Protein AF-A0A2H9PCC1-F1 (afdb_monomer_lite)

Organism: NCBI:txid1974542

Sequence (277 aa):
MKPTEITFQKLNHFWLDSGLLGLAVMLKEVDSSIKKNLNDKGLTLIGIESEIQKAIEKAYDLLIGRYYNTSKKKQIDDTSSYNFYYDSKEDKFVAFPKKKSVGIAELIYNKAPRPIGSSVKWQRGEKREIQINGKFIKRNRGILPPSHAHLQKMMDEFLDRNGLDVTTSGLLVDGANEIRPNVNIVAKVSDNVKGNCYLCGENSSHFEEISQTTFPFITGSSGLLNFNTMCGKPERVCWKCAFIGKFVPVNGFYIMQGDNIFAFFPYSVSFEKMLDV

pLDDT: mean 89.07, std 9.15, range [55.94, 97.81]

Foldseek 3Di:
DDKDKDWDFDQLDQLLLLLLLLLVVLLVVQDFPWDWDQWLGGIMTIGDLVRVLVSSVSSQVVLQDQFWFDAPPCQVVPLQAWDWAAEPVVRAIDTDGQGGGDFCCCLLQVDHFAAPADWFAFPDKDWDFAQDPNDTDTAIDGQGDPVCNVCRVRVVVVCNVSNYHPPDRGHRYNGDTGGHDDADDDSDDDPDFPAAAPRRRDTAPDKDFDASLLDVPSDGLVVQCVVPPVSDHGGIGHRSSSSSSSSSRSAKGWDDDPPDIDIDGDDDSISVVSNVD

Radius of gyration: 22.51 Å; chains: 1; bounding box: 56×41×66 Å

Structure (mmCIF, N/CA/C/O backbone):
data_AF-A0A2H9PCC1-F1
#
_entry.id   AF-A0A2H9PCC1-F1
#
loop_
_atom_site.group_PDB
_atom_site.id
_atom_site.type_symbol
_atom_site.label_atom_id
_atom_site.label_alt_id
_atom_site.label_comp_id
_atom_site.label_asym_id
_atom_site.label_entity_id
_atom_site.label_seq_id
_atom_site.pdbx_PDB_ins_code
_atom_site.Cartn_x
_atom_site.Cartn_y
_atom_site.Cartn_z
_atom_site.occupancy
_atom_site.B_iso_or_equiv
_atom_site.auth_seq_id
_atom_site.auth_comp_id
_atom_site.auth_asym_id
_atom_site.auth_atom_id
_atom_site.pdbx_PDB_model_num
ATOM 1 N N . MET A 1 1 ? 7.967 -0.610 30.945 1.00 62.91 1 MET A N 1
ATOM 2 C CA . MET A 1 1 ? 7.188 0.441 30.246 1.00 62.91 1 MET A CA 1
ATOM 3 C C . MET A 1 1 ? 5.723 0.266 30.606 1.00 62.91 1 MET A C 1
ATOM 5 O O . MET A 1 1 ? 5.311 -0.875 30.782 1.00 62.91 1 MET A O 1
ATOM 9 N N . LYS A 1 2 ? 4.963 1.356 30.780 1.00 75.00 2 LYS A N 1
ATOM 10 C CA . LYS A 1 2 ? 3.521 1.253 31.056 1.00 75.00 2 LYS A CA 1
ATOM 11 C C . LYS A 1 2 ? 2.797 0.732 29.805 1.00 75.00 2 LYS A C 1
ATOM 13 O O . LYS A 1 2 ? 3.195 1.118 28.706 1.00 75.00 2 LYS A O 1
ATOM 18 N N . PRO A 1 3 ? 1.795 -0.147 29.956 1.00 84.44 3 PRO A N 1
ATOM 19 C CA . PRO A 1 3 ? 0.964 -0.559 28.838 1.00 84.44 3 PRO A CA 1
ATOM 20 C C . PRO A 1 3 ? 0.163 0.640 28.322 1.00 84.44 3 PRO A C 1
ATOM 22 O O . PRO A 1 3 ? -0.390 1.412 29.105 1.00 84.44 3 PRO A O 1
ATOM 25 N N . THR A 1 4 ? 0.128 0.777 27.004 1.00 90.94 4 THR A N 1
ATOM 26 C CA . THR A 1 4 ? -0.653 1.761 26.257 1.00 90.94 4 THR A CA 1
ATOM 27 C C . THR A 1 4 ? -1.863 1.061 25.651 1.00 90.94 4 THR A C 1
ATOM 29 O O . THR A 1 4 ? -1.801 -0.123 25.309 1.00 90.94 4 THR A O 1
ATOM 32 N N . GLU A 1 5 ? -2.956 1.804 25.510 1.00 93.00 5 GLU A N 1
ATOM 33 C CA . GLU A 1 5 ? -4.175 1.359 24.848 1.00 93.00 5 GLU A CA 1
ATOM 34 C C . GLU A 1 5 ? -4.447 2.224 23.612 1.00 93.00 5 GLU A C 1
ATOM 36 O O . GLU A 1 5 ? -4.414 3.453 23.687 1.00 93.00 5 GLU A O 1
ATOM 41 N N . ILE A 1 6 ? -4.724 1.583 22.475 1.00 93.25 6 ILE A N 1
ATOM 42 C CA . ILE A 1 6 ? -5.177 2.250 21.250 1.00 93.25 6 ILE A CA 1
ATOM 43 C C . ILE A 1 6 ? -6.483 1.619 20.800 1.00 93.25 6 ILE A C 1
ATOM 45 O O . ILE A 1 6 ? -6.525 0.433 20.481 1.00 93.25 6 ILE A O 1
ATOM 49 N N . THR A 1 7 ? -7.528 2.438 20.706 1.00 94.56 7 THR A N 1
ATOM 50 C CA . THR A 1 7 ? -8.856 1.996 20.276 1.00 94.56 7 THR A CA 1
ATOM 51 C C . THR A 1 7 ? -9.213 2.572 18.910 1.00 94.56 7 THR A C 1
ATOM 53 O O . THR A 1 7 ? -9.147 3.785 18.688 1.00 94.56 7 THR A O 1
ATOM 56 N N . PHE A 1 8 ? -9.609 1.691 17.998 1.00 95.62 8 PHE A N 1
ATOM 57 C CA . PHE A 1 8 ? -10.248 1.999 16.727 1.00 95.62 8 PHE A CA 1
ATOM 58 C C . PHE A 1 8 ? -11.748 1.747 16.882 1.00 95.62 8 PHE A C 1
ATOM 60 O O . PHE A 1 8 ? -12.180 0.600 17.003 1.00 95.62 8 PHE A O 1
ATOM 67 N N . GLN A 1 9 ? -12.529 2.824 16.924 1.00 94.69 9 GLN A N 1
ATOM 68 C CA . GLN A 1 9 ? -13.968 2.741 17.153 1.00 94.69 9 GLN A CA 1
ATOM 69 C C . GLN A 1 9 ? -14.715 2.303 15.891 1.00 94.69 9 GLN A C 1
ATOM 71 O O . GLN A 1 9 ? -14.364 2.717 14.784 1.00 94.69 9 GLN A O 1
ATOM 76 N N . LYS A 1 10 ? -15.779 1.520 16.077 1.00 94.56 10 LYS A N 1
ATOM 77 C CA . LYS A 1 10 ? -16.810 1.300 15.063 1.00 94.56 10 LYS A CA 1
ATOM 78 C C . LYS A 1 10 ? -17.625 2.581 14.901 1.00 94.56 10 LYS A C 1
ATOM 80 O O . LYS A 1 10 ? -18.128 3.123 15.883 1.00 94.56 10 LYS A O 1
ATOM 85 N N . LEU A 1 11 ? -17.758 3.058 13.668 1.00 92.50 11 LEU A N 1
ATOM 86 C CA . LEU A 1 11 ? -18.383 4.347 13.361 1.00 92.50 11 LEU A CA 1
ATOM 87 C C . LEU A 1 11 ? -19.804 4.204 12.810 1.00 92.50 11 LEU A C 1
ATOM 89 O O . LEU A 1 11 ? -20.455 5.213 12.558 1.00 92.50 11 LEU A O 1
ATOM 93 N N . ASN A 1 12 ? -20.293 2.971 12.630 1.00 90.88 12 ASN A N 1
ATOM 94 C CA . ASN A 1 12 ? -21.561 2.682 11.947 1.00 90.88 12 ASN A CA 1
ATOM 95 C C . ASN A 1 12 ? -21.581 3.262 10.526 1.00 90.88 12 ASN A C 1
ATOM 97 O O . ASN A 1 12 ? -22.607 3.719 10.023 1.00 90.88 12 ASN A O 1
ATOM 101 N N . HIS A 1 13 ? -20.414 3.248 9.885 1.00 89.69 13 HIS A N 1
ATOM 102 C CA . HIS A 1 13 ? -20.214 3.721 8.529 1.00 89.69 13 HIS A CA 1
ATOM 103 C C . HIS A 1 13 ? -19.620 2.579 7.718 1.00 89.69 13 HIS A C 1
ATOM 105 O O . HIS A 1 13 ? -18.460 2.219 7.923 1.00 89.69 13 HIS A O 1
ATOM 111 N N . PHE A 1 14 ? -20.389 2.053 6.760 1.00 90.69 14 PHE A N 1
ATOM 112 C CA . PHE A 1 14 ? -20.058 0.828 6.022 1.00 90.69 14 PHE A CA 1
ATOM 113 C C . PHE A 1 14 ? -18.602 0.781 5.531 1.00 90.69 14 PHE A C 1
ATOM 115 O O . PHE A 1 14 ? -17.933 -0.224 5.719 1.00 90.69 14 PHE A O 1
ATOM 122 N N . TRP A 1 15 ? -18.070 1.883 4.988 1.00 91.56 15 TRP A N 1
ATOM 123 C CA . TRP A 1 15 ? -16.682 1.946 4.515 1.00 91.56 15 TRP A CA 1
ATOM 124 C C . TRP A 1 15 ? -15.639 1.805 5.629 1.00 91.56 15 TRP A C 1
ATOM 126 O O . TRP A 1 15 ? -14.715 1.004 5.530 1.00 91.56 15 TRP A O 1
ATOM 136 N N . LEU A 1 16 ? -15.767 2.602 6.691 1.00 92.88 16 LEU A N 1
ATOM 137 C CA . LEU A 1 16 ? -14.773 2.663 7.761 1.00 92.88 16 LEU A CA 1
ATOM 138 C C . LEU A 1 16 ? -14.848 1.408 8.624 1.00 92.88 16 LEU A C 1
ATOM 140 O O . LEU A 1 16 ? -13.810 0.894 9.025 1.00 92.88 16 LEU A O 1
ATOM 144 N N . ASP A 1 17 ? -16.050 0.872 8.823 1.00 94.56 17 ASP A N 1
ATOM 145 C CA . ASP A 1 17 ? -16.267 -0.377 9.546 1.00 94.56 17 ASP A CA 1
ATOM 146 C C . ASP A 1 17 ? -15.763 -1.586 8.738 1.00 94.56 17 ASP A C 1
ATOM 148 O O . ASP A 1 17 ? -15.150 -2.488 9.307 1.00 94.56 17 ASP A O 1
ATOM 152 N N . SER A 1 18 ? -15.922 -1.579 7.407 1.00 94.44 18 SER A N 1
ATOM 153 C CA . SER A 1 18 ? -15.297 -2.569 6.512 1.00 94.44 18 SER A CA 1
ATOM 154 C C . SER A 1 18 ? -13.771 -2.496 6.601 1.00 94.44 18 SER A C 1
ATOM 156 O O . SER A 1 18 ? -13.107 -3.525 6.713 1.00 94.44 18 SER A O 1
ATOM 158 N N . GLY A 1 19 ? -13.206 -1.286 6.624 1.00 95.62 19 GLY A N 1
ATOM 159 C CA . GLY A 1 19 ? -11.778 -1.066 6.841 1.00 95.62 19 GLY A CA 1
ATOM 160 C C . GLY A 1 19 ? -11.295 -1.542 8.215 1.00 95.62 19 GLY A C 1
ATOM 161 O O . GLY A 1 19 ? -10.279 -2.225 8.320 1.00 95.62 19 GLY A O 1
ATOM 162 N N . LEU A 1 20 ? -12.050 -1.257 9.276 1.00 96.81 20 LEU A N 1
ATOM 163 C CA . LEU A 1 20 ? -11.761 -1.724 10.631 1.00 96.81 20 LEU A CA 1
ATOM 164 C C . LEU A 1 20 ? -11.770 -3.255 10.718 1.00 96.81 20 LEU A C 1
ATOM 166 O O . LEU A 1 20 ? -10.868 -3.844 11.315 1.00 96.81 20 LEU A O 1
ATOM 170 N N . LEU A 1 21 ? -12.750 -3.900 10.078 1.00 96.44 21 LEU A N 1
ATOM 171 C CA . LEU A 1 21 ? -12.799 -5.352 9.938 1.00 96.44 21 LEU A CA 1
ATOM 172 C C . LEU A 1 21 ? -11.556 -5.872 9.200 1.00 96.44 21 LEU A C 1
ATOM 174 O O . LEU A 1 21 ? -10.908 -6.804 9.673 1.00 96.44 21 LEU A O 1
ATOM 178 N N . GLY A 1 22 ? -11.171 -5.237 8.090 1.00 96.75 22 GLY A N 1
ATOM 179 C CA . GLY A 1 22 ? -9.968 -5.604 7.343 1.00 96.75 22 GLY A CA 1
ATOM 180 C C . GLY A 1 22 ? -8.684 -5.495 8.173 1.00 96.75 22 GLY A C 1
ATOM 181 O O . GLY A 1 22 ? -7.831 -6.383 8.112 1.00 96.75 22 GLY A O 1
ATOM 182 N N . LEU A 1 23 ? -8.561 -4.455 9.004 1.00 97.44 23 LEU A N 1
ATOM 183 C CA . LEU A 1 23 ? -7.454 -4.306 9.952 1.00 97.44 23 LEU A CA 1
ATOM 184 C C . LEU A 1 23 ? -7.453 -5.431 10.994 1.00 97.44 23 LEU A C 1
ATOM 186 O O . LEU A 1 23 ? -6.404 -6.020 11.253 1.00 97.44 23 LEU A O 1
ATOM 190 N N . ALA A 1 24 ? -8.615 -5.752 11.570 1.00 96.50 24 ALA A N 1
ATOM 191 C CA . ALA A 1 24 ? -8.742 -6.833 12.542 1.00 96.50 24 ALA A CA 1
ATOM 192 C C . ALA A 1 24 ? -8.326 -8.188 11.943 1.00 96.50 24 ALA A C 1
ATOM 194 O O . ALA A 1 24 ? -7.588 -8.933 12.587 1.00 96.50 24 ALA A O 1
ATOM 195 N N . VAL A 1 25 ? -8.734 -8.479 10.702 1.00 95.62 25 VAL A N 1
ATOM 196 C CA . VAL A 1 25 ? -8.333 -9.691 9.966 1.00 95.62 25 VAL A CA 1
ATOM 197 C C . VAL A 1 25 ? -6.819 -9.734 9.761 1.00 95.62 25 VAL A C 1
ATOM 199 O O . VAL A 1 25 ? -6.192 -10.716 10.146 1.00 95.62 25 VAL A O 1
ATOM 202 N N . MET A 1 26 ? -6.205 -8.661 9.251 1.00 97.00 26 MET A N 1
ATOM 203 C CA . MET A 1 26 ? -4.748 -8.629 9.045 1.00 97.00 26 MET A CA 1
ATOM 204 C C . MET A 1 26 ? -3.974 -8.781 10.354 1.00 97.00 26 MET A C 1
ATOM 206 O O . MET A 1 26 ? -2.980 -9.499 10.413 1.00 97.00 26 MET A O 1
ATOM 210 N N . LEU A 1 27 ? -4.445 -8.150 11.431 1.00 96.69 27 LEU A N 1
ATOM 211 C CA . LEU A 1 27 ? -3.815 -8.268 12.742 1.00 96.69 27 LEU A CA 1
ATOM 212 C C . LEU A 1 27 ? -3.908 -9.680 13.322 1.00 96.69 27 LEU A C 1
ATOM 214 O O . LEU A 1 27 ? -3.019 -10.034 14.094 1.00 96.69 27 LEU A O 1
ATOM 218 N N . LYS A 1 28 ? -4.916 -10.501 12.987 1.00 94.12 28 LYS A N 1
ATOM 219 C CA . LYS A 1 28 ? -4.966 -11.911 13.433 1.00 94.12 28 LYS A CA 1
ATOM 220 C C . LYS A 1 28 ? -3.758 -12.712 12.934 1.00 94.12 28 LYS A C 1
ATOM 222 O O . LYS A 1 28 ? -3.313 -13.615 13.630 1.00 94.12 28 LYS A O 1
ATOM 227 N N . GLU A 1 29 ? -3.205 -12.342 11.784 1.00 94.88 29 GLU A N 1
ATOM 228 C CA . GLU A 1 29 ? -2.065 -13.024 11.159 1.00 94.88 29 GLU A CA 1
ATOM 229 C C . GLU A 1 29 ? -0.703 -12.458 11.583 1.00 94.88 29 GLU A C 1
ATOM 231 O O . GLU A 1 29 ? 0.341 -13.047 11.309 1.00 94.88 29 GLU A O 1
ATOM 236 N N . VAL A 1 30 ? -0.697 -11.317 12.275 1.00 94.94 30 VAL A N 1
ATOM 237 C CA . VAL A 1 30 ? 0.526 -10.713 12.804 1.00 94.94 30 VAL A CA 1
ATOM 238 C C . VAL A 1 30 ? 0.852 -11.305 14.169 1.00 94.94 30 VAL A C 1
ATOM 240 O O . VAL A 1 30 ? 0.188 -11.001 15.173 1.00 94.94 30 VAL A O 1
ATOM 243 N N . ASP A 1 31 ? 1.938 -12.076 14.212 1.00 91.12 31 ASP A N 1
ATOM 244 C CA . ASP A 1 31 ? 2.547 -12.503 15.467 1.00 91.12 31 ASP A CA 1
ATOM 245 C C . ASP A 1 31 ? 3.022 -11.282 16.269 1.00 91.12 31 ASP A C 1
ATOM 247 O O . ASP A 1 31 ? 3.775 -10.421 15.789 1.00 91.12 31 ASP A O 1
ATOM 251 N N . SER A 1 32 ? 2.483 -11.165 17.478 1.00 91.75 32 SER A N 1
ATOM 252 C CA . SER A 1 32 ? 2.679 -10.022 18.363 1.00 91.75 32 SER A CA 1
ATOM 253 C C . SER A 1 32 ? 2.281 -10.379 19.790 1.00 91.75 32 SER A C 1
ATOM 255 O O . SER A 1 32 ? 1.327 -11.114 20.026 1.00 91.75 32 SER A O 1
ATOM 257 N N . SER A 1 33 ? 2.981 -9.783 20.750 1.00 91.56 33 SER A N 1
ATOM 258 C CA . SER A 1 33 ? 2.712 -9.925 22.185 1.00 91.56 33 SER A CA 1
ATOM 259 C C . SER A 1 33 ? 1.585 -9.016 22.692 1.00 91.56 33 SER A C 1
ATOM 261 O O . SER A 1 33 ? 1.296 -8.998 23.889 1.00 91.56 33 SER A O 1
ATOM 263 N N . ILE A 1 34 ? 0.956 -8.235 21.806 1.00 95.12 34 ILE A N 1
ATOM 264 C CA . ILE A 1 34 ? -0.110 -7.302 22.175 1.00 95.12 34 ILE A CA 1
ATOM 265 C C . ILE A 1 34 ? -1.437 -8.038 22.350 1.00 95.12 34 ILE A C 1
ATOM 267 O O . ILE A 1 34 ? -1.791 -8.934 21.580 1.00 95.12 34 ILE A O 1
ATOM 271 N N . LYS A 1 35 ? -2.222 -7.604 23.332 1.00 96.06 35 LYS A N 1
ATOM 272 C CA . LYS A 1 35 ? -3.598 -8.059 23.500 1.00 96.06 35 LYS A CA 1
ATOM 273 C C . LYS A 1 35 ? -4.496 -7.307 22.519 1.00 96.06 35 LYS A C 1
ATOM 275 O O . LYS A 1 35 ? -4.426 -6.083 22.415 1.00 96.06 35 LYS A O 1
ATOM 280 N N . LYS A 1 36 ? -5.342 -8.051 21.811 1.00 95.44 36 LYS A N 1
ATOM 281 C CA . LYS A 1 36 ? -6.290 -7.545 20.812 1.00 95.44 36 LYS A CA 1
ATOM 282 C C . LYS A 1 36 ? -7.692 -7.852 21.329 1.00 95.44 36 LYS A C 1
ATOM 284 O O . LYS A 1 36 ? -8.088 -9.013 21.356 1.00 95.44 36 LYS A O 1
ATOM 289 N N . ASN A 1 37 ? -8.408 -6.834 21.787 1.00 94.88 37 ASN A N 1
ATOM 290 C CA . ASN A 1 37 ? -9.789 -6.966 22.238 1.00 94.88 37 ASN A CA 1
ATOM 291 C C . ASN A 1 37 ? -10.711 -6.452 21.150 1.00 94.88 37 ASN A C 1
ATOM 293 O O . ASN A 1 37 ? -10.552 -5.326 20.685 1.00 94.88 37 ASN A O 1
ATOM 297 N N . LEU A 1 38 ? -11.691 -7.260 20.783 1.00 93.31 38 LEU A N 1
ATOM 298 C CA . LEU A 1 38 ? -12.685 -6.891 19.797 1.00 93.31 38 LEU A CA 1
ATOM 299 C C . LEU A 1 38 ? -14.065 -7.056 20.416 1.00 93.31 38 LEU A C 1
ATOM 301 O O . LEU A 1 38 ? -14.303 -8.034 21.116 1.00 93.31 38 LEU A O 1
ATOM 305 N N . ASN A 1 39 ? -14.924 -6.065 20.205 1.00 93.62 39 ASN A N 1
ATOM 306 C CA . ASN A 1 39 ? -16.329 -6.090 20.596 1.00 93.62 39 ASN A CA 1
ATOM 307 C C . ASN A 1 39 ? -17.140 -5.189 19.651 1.00 93.62 39 ASN A C 1
ATOM 309 O O . ASN A 1 39 ? -16.588 -4.563 18.746 1.00 93.62 39 ASN A O 1
ATOM 313 N N . ASP A 1 40 ? -18.441 -5.054 19.893 1.00 93.62 40 ASP A N 1
ATOM 314 C CA . ASP A 1 40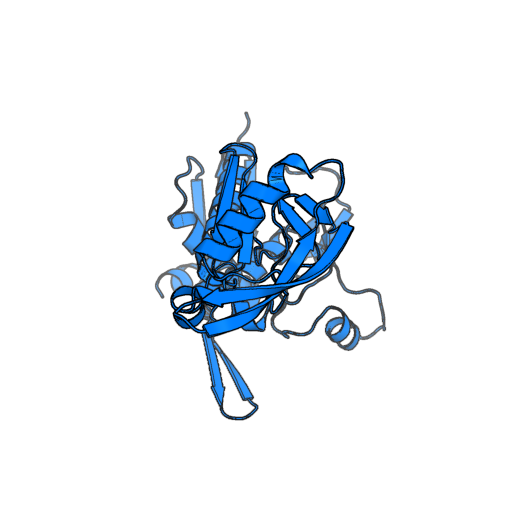 ? -19.327 -4.219 19.070 1.00 93.62 40 ASP A CA 1
ATOM 315 C C . ASP A 1 40 ? -18.960 -2.722 19.014 1.00 93.62 40 ASP A C 1
ATOM 317 O O . ASP A 1 40 ? -19.412 -2.016 18.112 1.00 93.62 40 ASP A O 1
ATOM 321 N N . LYS A 1 41 ? -18.116 -2.220 19.927 1.00 93.44 41 LYS A N 1
ATOM 322 C CA . LYS A 1 41 ? -17.607 -0.838 19.897 1.00 93.44 41 LYS A CA 1
ATOM 323 C C . LYS A 1 41 ? -16.371 -0.675 19.011 1.00 93.44 41 LYS A C 1
ATOM 325 O O . LYS A 1 41 ? -16.022 0.461 18.695 1.00 93.44 41 LYS A O 1
ATOM 330 N N . GLY A 1 42 ? -15.710 -1.763 18.612 1.00 94.88 42 GLY A N 1
ATOM 331 C CA . GLY A 1 42 ? -14.554 -1.748 17.717 1.00 94.88 42 GLY A CA 1
ATOM 332 C C . GLY A 1 42 ? -13.391 -2.627 18.184 1.00 94.88 42 GLY A C 1
ATOM 333 O O . GLY A 1 42 ? -13.582 -3.667 18.815 1.00 94.88 42 GLY A O 1
ATOM 334 N N . LEU A 1 43 ? -12.171 -2.207 17.839 1.00 96.50 43 LEU A N 1
ATOM 335 C CA . LEU A 1 43 ? -10.923 -2.923 18.111 1.00 96.50 43 LEU A CA 1
ATOM 336 C C . LEU A 1 43 ? -10.031 -2.116 19.058 1.00 96.50 43 LEU A C 1
ATOM 338 O O . LEU A 1 43 ? -9.637 -0.994 18.745 1.00 96.50 43 LEU A O 1
ATOM 342 N N . THR A 1 44 ? -9.631 -2.731 20.163 1.00 96.75 44 THR A N 1
ATOM 343 C CA . THR A 1 44 ? -8.720 -2.161 21.156 1.00 96.75 44 THR A CA 1
ATOM 344 C C . THR A 1 44 ? -7.434 -2.980 21.229 1.00 96.75 44 THR A C 1
ATOM 346 O O . THR A 1 44 ? -7.458 -4.193 21.442 1.00 96.75 44 THR A O 1
ATOM 349 N N . LEU A 1 45 ? -6.295 -2.307 21.075 1.00 96.56 45 LEU A N 1
ATOM 350 C CA . LEU A 1 45 ? -4.951 -2.874 21.158 1.00 96.56 45 LEU A CA 1
ATOM 351 C C . LEU A 1 45 ? -4.300 -2.453 22.475 1.00 96.56 45 LEU A C 1
ATOM 353 O O . LEU A 1 45 ? -4.244 -1.261 22.770 1.00 96.56 45 LEU A O 1
ATOM 357 N N . ILE A 1 46 ? -3.796 -3.415 23.248 1.00 95.94 46 ILE A N 1
ATOM 358 C CA . ILE A 1 46 ? -3.195 -3.181 24.567 1.00 95.94 46 ILE A CA 1
ATOM 359 C C . ILE A 1 46 ? -1.812 -3.828 24.613 1.00 95.94 46 ILE A C 1
ATOM 361 O O . ILE A 1 46 ? -1.661 -5.018 24.335 1.00 95.94 46 ILE A O 1
ATOM 365 N N . GLY A 1 47 ? -0.795 -3.063 24.997 1.00 94.75 47 GLY A N 1
ATOM 366 C CA . GLY A 1 47 ? 0.578 -3.554 25.061 1.00 94.75 47 GLY A CA 1
ATOM 367 C C . GLY A 1 47 ? 1.597 -2.434 25.206 1.00 94.75 47 GLY A C 1
ATOM 368 O O . GLY A 1 47 ? 1.258 -1.304 25.540 1.00 94.75 47 GLY A O 1
ATOM 369 N N . ILE A 1 48 ? 2.867 -2.741 24.963 1.00 93.75 48 ILE A N 1
ATOM 370 C CA . ILE A 1 48 ? 3.919 -1.719 24.920 1.00 93.75 48 ILE A CA 1
ATOM 371 C C . ILE A 1 48 ? 3.767 -0.920 23.619 1.00 93.75 48 ILE A C 1
ATOM 373 O O . ILE A 1 48 ? 3.582 -1.514 22.561 1.00 93.75 48 ILE A O 1
ATOM 377 N N . GLU A 1 49 ? 3.885 0.409 23.687 1.00 92.31 49 GLU A N 1
ATOM 378 C CA . GLU A 1 49 ? 3.737 1.325 22.539 1.00 92.31 49 GLU A CA 1
ATOM 379 C C . GLU A 1 49 ? 4.516 0.868 21.294 1.00 92.31 49 GLU A C 1
ATOM 381 O O . GLU A 1 49 ? 3.946 0.781 20.208 1.00 92.31 49 GLU A O 1
ATOM 386 N N . SER A 1 50 ? 5.793 0.503 21.454 1.00 92.38 50 SER A N 1
ATOM 387 C CA . SER A 1 50 ? 6.637 0.027 20.352 1.00 92.38 50 SER A CA 1
ATOM 388 C C . SER A 1 50 ? 6.139 -1.278 19.732 1.00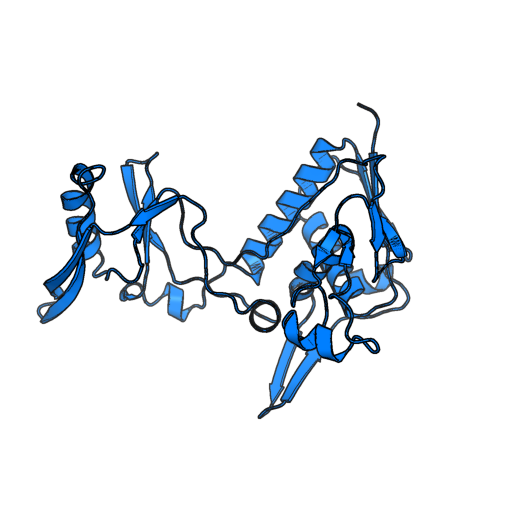 92.38 50 SER A C 1
ATOM 390 O O . SER A 1 50 ? 6.299 -1.487 18.535 1.00 92.38 50 SER A O 1
ATOM 392 N N . GLU A 1 51 ? 5.540 -2.163 20.527 1.00 94.25 51 GLU A N 1
ATOM 393 C CA . GLU A 1 51 ? 5.006 -3.438 20.044 1.00 94.25 51 GLU A CA 1
ATOM 394 C C . GLU A 1 51 ? 3.655 -3.249 19.348 1.00 94.25 51 GLU A C 1
ATOM 396 O O . GLU A 1 51 ? 3.395 -3.904 18.339 1.00 94.25 51 GLU A O 1
ATOM 401 N N . ILE A 1 52 ? 2.830 -2.301 19.813 1.00 95.25 52 ILE A N 1
ATOM 402 C CA . ILE A 1 52 ? 1.606 -1.898 19.107 1.00 95.25 52 ILE A CA 1
ATOM 403 C C . ILE A 1 52 ? 1.963 -1.278 17.753 1.00 95.25 52 ILE A C 1
ATOM 405 O O . ILE A 1 52 ? 1.415 -1.701 16.737 1.00 95.25 52 ILE A O 1
ATOM 409 N N . GLN A 1 53 ? 2.910 -0.332 17.723 1.00 94.38 53 GLN A N 1
ATOM 410 C CA . GLN A 1 53 ? 3.393 0.287 16.484 1.00 94.38 53 GLN A CA 1
ATOM 411 C C . GLN A 1 53 ? 3.852 -0.782 15.484 1.00 94.38 53 GLN A C 1
ATOM 413 O O . GLN A 1 53 ? 3.325 -0.845 14.374 1.00 94.38 53 GLN A O 1
ATOM 418 N N . LYS A 1 54 ? 4.757 -1.679 15.906 1.00 95.50 54 LYS A N 1
ATOM 419 C CA . LYS A 1 54 ? 5.259 -2.776 15.064 1.00 95.50 54 LYS A CA 1
ATOM 420 C C . LYS A 1 54 ? 4.139 -3.681 14.559 1.00 95.50 54 LYS A C 1
ATOM 422 O O . LYS A 1 54 ? 4.180 -4.108 13.410 1.00 95.50 54 LYS A O 1
ATOM 427 N N . ALA A 1 55 ? 3.153 -4.014 15.394 1.00 96.81 55 ALA A N 1
ATOM 428 C CA . ALA A 1 55 ? 2.046 -4.873 14.980 1.00 96.81 55 ALA A CA 1
ATOM 429 C C . ALA A 1 55 ? 1.171 -4.204 13.907 1.00 96.81 55 ALA A C 1
ATOM 431 O O . ALA A 1 55 ? 0.790 -4.852 12.932 1.00 96.81 55 ALA A O 1
ATOM 432 N N . ILE A 1 56 ? 0.894 -2.906 14.060 1.00 96.69 56 ILE A N 1
ATOM 433 C CA . ILE A 1 56 ? 0.128 -2.115 13.090 1.00 96.69 56 ILE A CA 1
ATOM 434 C C . ILE A 1 56 ? 0.902 -1.972 11.770 1.00 96.69 56 ILE A C 1
ATOM 436 O O . ILE A 1 56 ? 0.324 -2.162 10.701 1.00 96.69 56 ILE A O 1
ATOM 440 N N . GLU A 1 57 ? 2.205 -1.689 11.831 1.00 96.44 57 GLU A N 1
ATOM 441 C CA . GLU A 1 57 ? 3.080 -1.602 10.653 1.00 96.44 57 GLU A CA 1
ATOM 442 C C . GLU A 1 57 ? 3.160 -2.938 9.908 1.00 96.44 57 GLU A C 1
ATOM 444 O O . GLU A 1 57 ? 2.954 -2.974 8.698 1.00 96.44 57 GLU A O 1
ATOM 449 N N . LYS A 1 58 ? 3.338 -4.055 10.624 1.00 97.06 58 LYS A N 1
ATOM 450 C CA . LYS A 1 58 ? 3.316 -5.399 10.026 1.00 97.06 58 LYS A CA 1
ATOM 451 C C . LYS A 1 58 ? 1.973 -5.718 9.369 1.00 97.06 58 LYS A C 1
ATOM 453 O O . LYS A 1 58 ? 1.948 -6.262 8.268 1.00 97.06 58 LYS A O 1
ATOM 458 N N . ALA A 1 59 ? 0.854 -5.376 10.014 1.00 97.81 59 ALA A N 1
ATOM 459 C CA . ALA A 1 59 ? -0.473 -5.562 9.423 1.00 97.81 59 ALA A CA 1
ATOM 460 C C . ALA A 1 59 ? -0.637 -4.727 8.146 1.00 97.81 59 ALA A C 1
ATOM 462 O O . ALA A 1 59 ? -1.252 -5.178 7.178 1.00 97.81 59 ALA A O 1
ATOM 463 N N . TYR A 1 60 ? -0.055 -3.528 8.127 1.00 97.44 60 TYR A N 1
ATOM 464 C CA . TYR A 1 60 ? -0.028 -2.686 6.944 1.00 97.44 60 TYR A CA 1
ATOM 465 C C . TYR A 1 60 ? 0.832 -3.284 5.827 1.00 97.44 60 TYR A C 1
ATOM 467 O O . TYR A 1 60 ? 0.371 -3.369 4.694 1.00 97.44 60 TYR A O 1
ATOM 475 N N . ASP A 1 61 ? 2.032 -3.777 6.126 1.00 96.38 61 ASP A N 1
ATOM 476 C CA . ASP A 1 61 ? 2.891 -4.429 5.132 1.00 96.38 61 ASP A CA 1
ATOM 477 C C . ASP A 1 61 ? 2.222 -5.680 4.527 1.00 96.38 61 ASP A C 1
ATOM 479 O O . ASP A 1 61 ? 2.276 -5.882 3.309 1.00 96.38 61 ASP A O 1
ATOM 483 N N . LEU A 1 62 ? 1.507 -6.473 5.340 1.00 97.62 62 LEU A N 1
ATOM 484 C CA . LEU A 1 62 ? 0.692 -7.599 4.861 1.00 97.62 62 LEU A CA 1
ATOM 485 C C . LEU A 1 62 ? -0.415 -7.143 3.900 1.00 97.62 62 LEU A C 1
ATOM 487 O O . LEU A 1 62 ? -0.584 -7.728 2.826 1.00 97.62 62 LEU A O 1
ATOM 491 N N . LEU A 1 63 ? -1.147 -6.083 4.254 1.00 97.56 63 LEU A N 1
ATOM 492 C CA . LEU A 1 63 ? -2.159 -5.472 3.389 1.00 97.56 63 LEU A CA 1
ATOM 493 C C . LEU A 1 63 ? -1.545 -5.024 2.052 1.00 97.56 63 LEU A C 1
ATOM 495 O O . LEU A 1 63 ? -2.106 -5.312 0.989 1.00 97.56 63 LEU A O 1
ATOM 499 N N . ILE A 1 64 ? -0.395 -4.340 2.091 1.00 96.62 64 ILE A N 1
ATOM 500 C CA . ILE A 1 64 ? 0.299 -3.874 0.885 1.00 96.62 64 ILE A CA 1
ATOM 501 C C . ILE A 1 64 ? 0.645 -5.052 -0.020 1.00 96.62 64 ILE A C 1
ATOM 503 O O . ILE A 1 64 ? 0.287 -5.024 -1.199 1.00 96.62 64 ILE A O 1
ATOM 507 N N . GLY A 1 65 ? 1.272 -6.098 0.519 1.00 95.50 65 GLY A N 1
ATOM 508 C CA . GLY A 1 65 ? 1.684 -7.268 -0.257 1.00 95.50 65 GLY A CA 1
ATOM 509 C C . GLY A 1 65 ? 0.522 -8.033 -0.898 1.00 95.50 65 GLY A C 1
ATOM 510 O O . GLY A 1 65 ? 0.695 -8.606 -1.971 1.00 95.50 65 GLY A O 1
ATOM 511 N N . ARG A 1 66 ? -0.665 -8.018 -0.279 1.00 96.06 66 ARG A N 1
ATOM 512 C CA . ARG A 1 66 ? -1.839 -8.767 -0.760 1.00 96.06 66 ARG A CA 1
ATOM 513 C C . ARG A 1 66 ? -2.720 -8.004 -1.736 1.00 96.06 66 ARG A C 1
ATOM 515 O O . ARG A 1 66 ? -3.279 -8.622 -2.637 1.00 96.06 66 ARG A O 1
ATOM 522 N N . TYR A 1 67 ? -2.862 -6.691 -1.558 1.00 95.44 67 TYR A N 1
ATOM 523 C CA . TYR A 1 67 ? -3.886 -5.923 -2.275 1.00 95.44 67 TYR A CA 1
ATOM 524 C C . TYR A 1 67 ? -3.330 -4.780 -3.119 1.00 95.44 67 TYR A C 1
ATOM 526 O O . TYR A 1 67 ? -3.873 -4.489 -4.185 1.00 95.44 67 TYR A O 1
ATOM 534 N N . TYR A 1 68 ? -2.241 -4.139 -2.691 1.00 95.25 68 TYR A N 1
ATOM 535 C CA . TYR A 1 68 ? -1.740 -2.938 -3.361 1.00 95.25 68 TYR A CA 1
ATOM 536 C C . TYR A 1 68 ? -0.532 -3.214 -4.260 1.00 95.25 68 TYR A C 1
ATOM 538 O O . TYR A 1 68 ? -0.558 -2.841 -5.435 1.00 95.25 68 TYR A O 1
ATOM 546 N N . ASN A 1 69 ? 0.499 -3.890 -3.748 1.00 95.44 69 ASN A N 1
ATOM 547 C CA . ASN A 1 69 ? 1.795 -4.091 -4.401 1.00 95.44 69 ASN A CA 1
ATOM 548 C C . ASN A 1 69 ? 1.938 -5.464 -5.089 1.00 95.44 69 ASN A C 1
ATOM 550 O O . ASN A 1 69 ? 2.967 -6.142 -4.989 1.00 95.44 69 ASN A O 1
ATOM 554 N N . THR A 1 70 ? 0.899 -5.888 -5.804 1.00 93.19 70 THR A N 1
ATOM 555 C CA . THR A 1 70 ? 0.872 -7.196 -6.476 1.00 93.19 70 THR A CA 1
ATOM 556 C C . THR A 1 70 ? 1.322 -7.094 -7.938 1.00 93.19 70 THR A C 1
ATOM 558 O O . THR A 1 70 ? 1.889 -6.090 -8.376 1.00 93.19 70 THR A O 1
ATOM 561 N N . SER A 1 71 ? 1.103 -8.143 -8.725 1.00 91.31 71 SER A N 1
ATOM 562 C CA . SER A 1 71 ? 1.253 -8.139 -10.182 1.00 91.31 71 SER A CA 1
ATOM 563 C C . SER A 1 71 ? 0.232 -9.112 -10.772 1.00 91.31 71 SER A C 1
ATOM 565 O O . SER A 1 71 ? 0.000 -10.182 -10.213 1.00 91.31 71 SER A O 1
ATOM 567 N N . LYS A 1 72 ? -0.401 -8.761 -11.896 1.00 89.69 72 LYS A N 1
ATOM 568 C CA . LYS A 1 72 ? -1.290 -9.692 -12.613 1.00 89.69 72 LYS A CA 1
ATOM 569 C C . LYS A 1 72 ? -0.456 -10.819 -13.221 1.00 89.69 72 LYS A C 1
ATOM 571 O O . LYS A 1 72 ? 0.680 -10.578 -13.615 1.00 89.69 72 LYS A O 1
ATOM 576 N N . LYS A 1 73 ? -1.046 -12.002 -13.419 1.00 90.19 73 LYS A N 1
ATOM 577 C CA . LYS A 1 73 ? -0.381 -13.145 -14.076 1.00 90.19 73 LYS A CA 1
ATOM 578 C C . LYS A 1 73 ? 0.336 -12.745 -15.373 1.00 90.19 73 LYS A C 1
ATOM 580 O O . LYS A 1 73 ? 1.521 -12.988 -15.517 1.00 90.19 73 LYS A O 1
ATOM 585 N N . LYS A 1 74 ? -0.329 -11.977 -16.244 1.00 89.56 74 LYS A N 1
ATOM 586 C CA . LYS A 1 74 ? 0.283 -11.431 -17.469 1.00 89.56 74 LYS A CA 1
ATOM 587 C C . LYS A 1 74 ? 1.545 -10.588 -17.214 1.00 89.56 74 LYS A C 1
ATOM 589 O O . LYS A 1 74 ? 2.464 -10.635 -18.014 1.00 89.56 74 LYS A O 1
ATOM 594 N N . GLN A 1 75 ? 1.583 -9.802 -16.136 1.00 89.69 75 GLN A N 1
ATOM 595 C CA . GLN A 1 75 ? 2.746 -8.976 -15.779 1.00 89.69 75 GLN A CA 1
ATOM 596 C C . GLN A 1 75 ? 3.897 -9.798 -15.195 1.00 89.69 75 GLN A C 1
ATOM 598 O O . GLN A 1 75 ? 5.014 -9.303 -15.195 1.00 89.69 75 GLN A O 1
ATOM 603 N N . ILE A 1 76 ? 3.614 -10.995 -14.672 1.00 91.81 76 ILE A N 1
ATOM 604 C CA . ILE A 1 76 ? 4.607 -11.952 -14.169 1.00 91.81 76 ILE A CA 1
ATOM 605 C C . ILE A 1 76 ? 5.144 -12.797 -15.333 1.00 91.81 76 ILE A C 1
ATOM 607 O O . ILE A 1 76 ? 6.343 -13.000 -15.458 1.00 91.81 76 ILE A O 1
ATOM 611 N N . ASP A 1 77 ? 4.268 -13.247 -16.228 1.00 91.75 77 ASP A N 1
ATOM 612 C CA . ASP A 1 77 ? 4.662 -14.117 -17.338 1.00 91.75 77 ASP A CA 1
ATOM 613 C C . ASP A 1 77 ? 5.416 -13.341 -18.445 1.00 91.75 77 ASP A C 1
ATOM 615 O O . ASP A 1 77 ? 6.302 -13.890 -19.099 1.00 91.75 77 ASP A O 1
ATOM 619 N N . ASP A 1 78 ? 5.107 -12.053 -18.654 1.00 89.12 78 ASP A N 1
ATOM 620 C CA . ASP A 1 78 ? 5.776 -11.193 -19.645 1.00 89.12 78 ASP A CA 1
ATOM 621 C C . ASP A 1 78 ? 7.059 -10.554 -19.088 1.00 89.12 78 ASP A C 1
ATOM 623 O O . ASP A 1 78 ? 7.117 -9.351 -18.790 1.00 89.12 78 ASP A O 1
ATOM 627 N N . THR A 1 79 ? 8.108 -11.372 -18.976 1.00 89.31 79 THR A N 1
ATOM 628 C CA . THR A 1 79 ? 9.439 -10.966 -18.489 1.00 89.31 79 THR A CA 1
ATOM 629 C C . THR A 1 79 ? 10.085 -9.866 -19.331 1.00 89.31 79 THR A C 1
ATOM 631 O O . THR A 1 79 ? 10.843 -9.056 -18.807 1.00 89.31 79 THR A O 1
ATOM 634 N N . SER A 1 80 ? 9.722 -9.751 -20.612 1.00 84.75 80 SER A N 1
ATOM 635 C CA . SER A 1 80 ? 10.235 -8.705 -21.509 1.00 84.75 80 SER A CA 1
ATOM 636 C C . SER A 1 80 ? 9.767 -7.293 -21.135 1.00 84.75 80 SER A C 1
ATOM 638 O O . SER A 1 80 ? 10.351 -6.294 -21.564 1.00 84.75 80 SER A O 1
ATOM 640 N N . SER A 1 81 ? 8.701 -7.211 -20.334 1.00 86.44 81 SER A N 1
ATOM 641 C CA . SER A 1 81 ? 8.099 -5.968 -19.856 1.00 86.44 81 SER A CA 1
ATOM 642 C C . SER A 1 81 ? 8.536 -5.578 -18.441 1.00 86.44 81 SER A C 1
ATOM 644 O O . SER A 1 81 ? 8.036 -4.579 -17.906 1.00 86.44 81 SER A O 1
ATOM 646 N N . TYR A 1 82 ? 9.424 -6.367 -17.827 1.00 94.38 82 TYR A N 1
ATOM 647 C CA . TYR A 1 82 ? 9.913 -6.128 -16.476 1.00 94.38 82 TYR A CA 1
ATOM 648 C C . TYR A 1 82 ? 10.674 -4.810 -16.389 1.00 94.38 82 TYR A C 1
ATOM 650 O O . TYR A 1 82 ? 11.205 -4.281 -17.365 1.00 94.38 82 TYR A O 1
ATOM 658 N N . ASN A 1 83 ? 10.712 -4.288 -15.172 1.00 94.31 83 ASN A N 1
ATOM 659 C CA . ASN A 1 83 ? 11.587 -3.192 -14.805 1.00 94.31 83 ASN A CA 1
ATOM 660 C C . ASN A 1 83 ? 12.726 -3.741 -13.937 1.00 94.31 83 ASN A C 1
ATOM 662 O O . ASN A 1 83 ? 12.757 -4.936 -13.644 1.00 94.31 83 ASN A O 1
ATOM 666 N N . PHE A 1 84 ? 13.673 -2.903 -13.536 1.00 96.38 84 PHE A N 1
ATOM 667 C CA . PHE A 1 84 ? 14.829 -3.350 -12.770 1.00 96.38 84 PHE A CA 1
ATOM 668 C C . PHE A 1 84 ? 15.321 -2.284 -11.792 1.00 96.38 84 PHE A C 1
ATOM 670 O O . PHE A 1 84 ? 15.013 -1.098 -11.927 1.00 96.38 84 PHE A O 1
ATOM 677 N N . TYR A 1 85 ? 16.062 -2.728 -10.784 1.00 96.75 85 TYR A N 1
ATOM 678 C CA . TYR A 1 85 ? 16.780 -1.872 -9.845 1.00 96.75 85 TYR A CA 1
ATOM 679 C C . TYR A 1 85 ? 18.177 -2.439 -9.582 1.00 96.75 85 TYR A C 1
ATOM 681 O O . TYR A 1 85 ? 18.443 -3.610 -9.863 1.00 96.75 85 TYR A O 1
ATOM 689 N N . TYR A 1 86 ? 19.067 -1.597 -9.070 1.00 97.38 86 TYR A N 1
ATOM 690 C CA . TYR A 1 86 ? 20.381 -1.986 -8.572 1.00 97.38 86 TYR A CA 1
ATOM 691 C C . TYR A 1 86 ? 20.320 -2.187 -7.056 1.00 97.38 86 TYR A C 1
ATOM 693 O O . TYR A 1 86 ? 19.883 -1.290 -6.337 1.00 97.38 86 TYR A O 1
ATOM 701 N N . ASP A 1 87 ? 20.721 -3.359 -6.581 1.00 96.62 87 ASP A N 1
ATOM 702 C CA . ASP A 1 87 ? 20.882 -3.680 -5.166 1.00 96.62 87 ASP A CA 1
ATOM 703 C C . ASP A 1 87 ? 22.332 -3.406 -4.763 1.00 96.62 87 ASP A C 1
ATOM 705 O O . ASP A 1 87 ? 23.240 -4.139 -5.158 1.00 96.62 87 ASP A O 1
ATOM 709 N N . SER A 1 88 ? 22.552 -2.337 -3.997 1.00 95.31 88 SER A N 1
ATOM 710 C CA . SER A 1 88 ? 23.892 -1.910 -3.591 1.00 95.31 88 SER A CA 1
ATOM 711 C C . SER A 1 88 ? 24.510 -2.792 -2.509 1.00 95.31 88 SER A C 1
ATOM 713 O O . SER A 1 88 ? 25.730 -2.797 -2.359 1.00 95.31 88 SER A O 1
ATOM 715 N N . LYS A 1 89 ? 23.696 -3.546 -1.758 1.00 95.50 89 LYS A N 1
ATOM 716 C CA . LYS A 1 89 ? 24.187 -4.452 -0.708 1.00 95.50 89 LYS A CA 1
ATOM 717 C C . LYS A 1 89 ? 24.752 -5.730 -1.304 1.00 95.50 89 LYS A C 1
ATOM 719 O O . LYS A 1 89 ? 25.726 -6.273 -0.798 1.00 95.50 89 LYS A O 1
ATOM 724 N N . GLU A 1 90 ? 24.111 -6.192 -2.367 1.00 96.12 90 GLU A N 1
ATOM 725 C CA . GLU A 1 90 ? 24.420 -7.445 -3.048 1.00 96.12 90 GLU A CA 1
ATOM 726 C C . GLU A 1 90 ? 25.220 -7.240 -4.345 1.00 96.12 90 GLU A C 1
ATOM 728 O O . GLU A 1 90 ? 25.520 -8.218 -5.024 1.00 96.12 90 GLU A O 1
ATOM 733 N N . ASP A 1 91 ? 25.513 -5.984 -4.702 1.00 95.75 91 ASP A N 1
ATOM 734 C CA . ASP A 1 91 ? 26.203 -5.564 -5.931 1.00 95.75 91 ASP A CA 1
ATOM 735 C C . ASP A 1 91 ? 25.630 -6.237 -7.193 1.00 95.75 91 ASP A C 1
ATOM 737 O O . ASP A 1 91 ? 26.330 -6.859 -7.995 1.00 95.75 91 ASP A O 1
ATOM 741 N N . LYS A 1 92 ? 24.300 -6.177 -7.352 1.00 96.75 92 LYS A N 1
ATOM 742 C CA . LYS A 1 92 ? 23.607 -6.854 -8.462 1.00 96.75 92 LYS A CA 1
ATOM 743 C C . LYS A 1 92 ?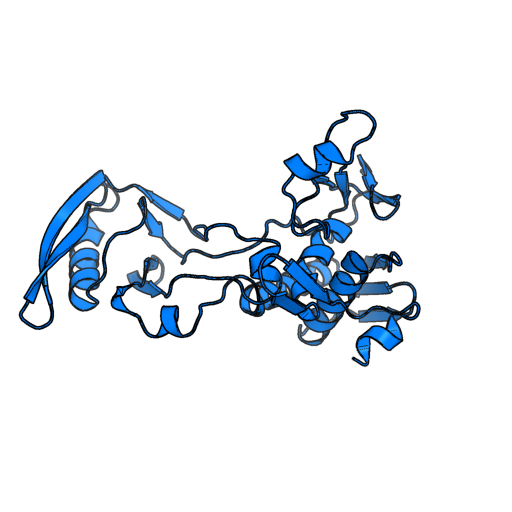 22.387 -6.104 -8.969 1.00 96.75 92 LYS A C 1
ATOM 745 O O . LYS A 1 92 ? 21.702 -5.397 -8.238 1.00 96.75 92 LYS A O 1
ATOM 750 N N . PHE A 1 93 ? 22.062 -6.325 -10.239 1.00 97.50 93 PHE A N 1
ATOM 751 C CA . PHE A 1 93 ? 20.802 -5.875 -10.823 1.00 97.50 93 PHE A CA 1
ATOM 752 C C . PHE A 1 93 ? 19.713 -6.931 -10.648 1.00 97.50 93 PHE A C 1
ATOM 754 O O . PHE A 1 93 ? 19.942 -8.125 -10.852 1.00 97.50 93 PHE A O 1
ATOM 761 N N . VAL A 1 94 ? 18.512 -6.481 -10.293 1.00 96.94 94 VAL A N 1
ATOM 762 C CA . VAL A 1 94 ? 17.354 -7.342 -10.047 1.00 96.94 94 VAL A CA 1
ATOM 763 C C . VAL A 1 94 ? 16.192 -6.872 -10.910 1.00 96.94 94 VAL A C 1
ATOM 765 O O . VAL A 1 94 ? 15.795 -5.707 -10.857 1.00 96.94 94 VAL A O 1
ATOM 768 N N . ALA A 1 95 ? 15.635 -7.786 -11.706 1.00 96.31 95 ALA A N 1
ATOM 769 C CA . ALA A 1 95 ? 14.448 -7.527 -12.512 1.00 96.31 95 ALA A CA 1
ATOM 770 C C . ALA A 1 95 ? 13.185 -7.820 -11.696 1.00 96.31 95 ALA A C 1
ATOM 772 O O . ALA A 1 95 ? 13.156 -8.746 -10.886 1.00 96.31 95 ALA A O 1
ATOM 773 N N . PHE A 1 96 ? 12.124 -7.055 -11.927 1.00 95.19 96 PHE A N 1
ATOM 774 C CA . PHE A 1 96 ? 10.850 -7.229 -11.244 1.00 95.19 96 PHE A CA 1
ATOM 775 C C . PHE A 1 9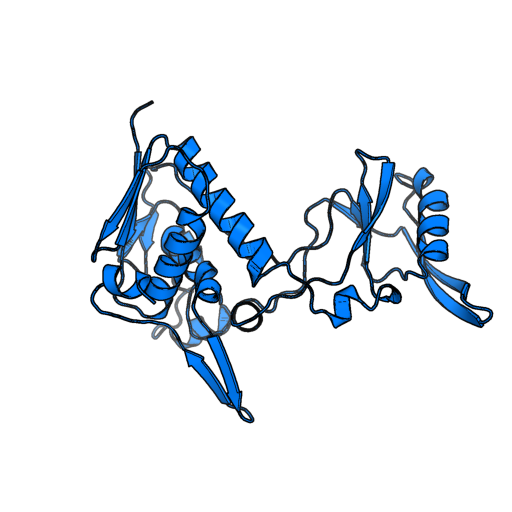6 ? 9.655 -6.943 -12.166 1.00 95.19 96 PHE A C 1
ATOM 777 O O . PHE A 1 96 ? 9.725 -6.060 -13.031 1.00 95.19 96 PHE A O 1
ATOM 784 N N . PRO A 1 97 ? 8.528 -7.653 -11.969 1.00 94.69 97 PRO A N 1
ATOM 785 C CA . PRO A 1 97 ? 7.315 -7.429 -12.739 1.00 94.69 97 PRO A CA 1
ATOM 786 C C . PRO A 1 97 ? 6.700 -6.066 -12.426 1.00 94.69 97 PRO A C 1
ATOM 788 O O . PRO A 1 97 ? 6.819 -5.527 -11.320 1.00 94.69 97 PRO A O 1
ATOM 791 N N . LYS A 1 98 ? 5.970 -5.513 -13.396 1.00 91.69 98 LYS A N 1
ATOM 792 C CA . LYS A 1 98 ? 5.213 -4.275 -13.189 1.00 91.69 98 LYS A CA 1
ATOM 793 C C . LYS A 1 98 ? 4.166 -4.469 -12.098 1.00 91.69 98 LYS A C 1
ATOM 795 O O . LYS A 1 98 ? 3.327 -5.364 -12.179 1.00 91.69 98 LYS A O 1
ATOM 800 N N . LYS A 1 99 ? 4.184 -3.571 -11.116 1.00 92.56 99 LYS A N 1
ATOM 801 C CA . LYS A 1 99 ? 3.264 -3.617 -9.983 1.00 92.56 99 LYS A CA 1
ATOM 802 C C . LYS A 1 99 ? 1.869 -3.138 -10.349 1.00 92.56 99 LYS A C 1
ATOM 804 O O . LYS A 1 99 ? 1.705 -2.232 -11.170 1.00 92.56 99 LYS A O 1
ATOM 809 N N . LYS A 1 100 ? 0.868 -3.760 -9.732 1.00 91.25 100 LYS A N 1
ATOM 810 C CA . LYS A 1 100 ? -0.546 -3.427 -9.885 1.00 91.25 100 LYS A CA 1
ATOM 811 C C . LYS A 1 100 ? -1.315 -3.801 -8.618 1.00 91.25 100 LYS A C 1
ATOM 813 O O . LYS A 1 100 ? -1.024 -4.821 -7.998 1.00 91.25 100 LYS A O 1
ATOM 818 N N . SER A 1 101 ? -2.293 -2.984 -8.250 1.00 92.12 101 SER A N 1
ATOM 819 C CA . SER A 1 101 ? -3.246 -3.306 -7.184 1.00 92.12 101 SER A CA 1
ATOM 820 C C . SER A 1 101 ? -4.356 -4.223 -7.697 1.00 92.12 101 SER A C 1
ATOM 822 O O . SER A 1 101 ? -4.567 -4.328 -8.908 1.00 92.12 101 SER A O 1
ATOM 824 N N . VAL A 1 102 ? -5.053 -4.898 -6.787 1.00 91.25 102 VAL A N 1
ATOM 825 C CA . VAL A 1 102 ? -6.118 -5.864 -7.098 1.00 91.25 102 VAL A CA 1
ATOM 826 C C . VAL A 1 102 ? -7.399 -5.555 -6.334 1.00 91.25 102 VAL A C 1
ATOM 828 O O . VAL A 1 102 ? -7.382 -4.882 -5.305 1.00 91.25 102 VAL A O 1
ATOM 831 N N . GLY A 1 103 ? -8.526 -6.058 -6.841 1.00 89.81 103 GLY A N 1
ATOM 832 C CA . GLY A 1 103 ? -9.828 -5.841 -6.217 1.00 89.81 103 GLY A CA 1
ATOM 833 C C . GLY A 1 103 ? -10.137 -4.352 -6.058 1.00 89.81 103 GLY A C 1
ATOM 834 O O . GLY A 1 103 ? -9.747 -3.532 -6.895 1.00 89.81 103 GLY A O 1
ATOM 835 N N . ILE A 1 104 ? -10.820 -3.997 -4.971 1.00 91.00 104 ILE A N 1
ATOM 836 C CA . ILE A 1 104 ? -11.191 -2.604 -4.694 1.00 91.00 104 ILE A CA 1
ATOM 837 C C . ILE A 1 104 ? -9.967 -1.684 -4.583 1.00 91.00 104 ILE A C 1
ATOM 839 O O . ILE A 1 104 ? -10.080 -0.507 -4.918 1.00 91.00 104 ILE A O 1
ATOM 843 N N . ALA A 1 105 ? -8.786 -2.194 -4.206 1.00 91.81 105 ALA A N 1
ATOM 844 C CA . ALA A 1 105 ? -7.565 -1.387 -4.133 1.00 91.81 105 ALA A CA 1
ATOM 845 C C . ALA A 1 105 ? -7.223 -0.708 -5.474 1.00 91.81 105 ALA A C 1
ATOM 847 O O . ALA A 1 105 ? -6.776 0.438 -5.474 1.00 91.81 105 ALA A O 1
ATOM 848 N N . GLU A 1 106 ? -7.484 -1.379 -6.608 1.00 89.19 106 GLU A N 1
ATOM 849 C CA . GLU A 1 106 ? -7.298 -0.805 -7.952 1.00 89.19 106 GLU A CA 1
ATOM 850 C C . GLU A 1 106 ? -8.221 0.402 -8.186 1.00 89.19 106 GLU A C 1
ATOM 852 O O . GLU A 1 106 ? -7.799 1.366 -8.815 1.00 89.19 106 GLU A O 1
ATOM 857 N N . LEU A 1 107 ? -9.444 0.392 -7.644 1.00 87.31 107 LEU A N 1
ATOM 858 C CA . LEU A 1 107 ? -10.396 1.497 -7.791 1.00 87.31 107 LEU A CA 1
ATOM 859 C C . LEU A 1 107 ? -10.035 2.693 -6.903 1.00 87.31 107 LEU A C 1
ATOM 861 O O . LEU A 1 107 ? -10.054 3.836 -7.353 1.00 87.31 107 LEU A O 1
ATOM 865 N N . ILE A 1 108 ? -9.690 2.433 -5.641 1.00 87.06 108 ILE A N 1
ATOM 866 C CA . ILE A 1 108 ? -9.544 3.479 -4.611 1.00 87.06 108 ILE A CA 1
ATOM 867 C C . ILE A 1 108 ? -8.133 4.066 -4.544 1.00 87.06 108 ILE A C 1
ATOM 869 O O . ILE A 1 108 ? -7.896 5.063 -3.863 1.00 87.06 108 ILE A O 1
ATOM 873 N N . TYR A 1 109 ? -7.166 3.427 -5.200 1.00 87.88 109 TYR A N 1
ATOM 874 C CA . TYR A 1 109 ? -5.781 3.874 -5.213 1.00 87.88 109 TYR A CA 1
ATOM 875 C C . TYR A 1 109 ? -5.091 3.533 -6.536 1.00 87.88 109 TYR A C 1
ATOM 877 O O . TYR A 1 109 ? -4.039 2.894 -6.570 1.00 87.88 109 TYR A O 1
ATOM 885 N N . ASN A 1 110 ? -5.655 4.013 -7.646 1.00 83.69 110 ASN A N 1
ATOM 886 C CA . ASN A 1 110 ? -5.057 3.868 -8.973 1.00 83.69 110 ASN A CA 1
ATOM 887 C C . ASN A 1 110 ? -3.881 4.840 -9.193 1.00 83.69 110 ASN A C 1
ATOM 889 O O . ASN A 1 110 ? -3.907 5.705 -10.072 1.00 83.69 110 ASN A O 1
ATOM 893 N N . LYS A 1 111 ? -2.858 4.763 -8.338 1.00 86.19 111 LYS A N 1
ATOM 894 C CA . LYS A 1 111 ? -1.639 5.567 -8.469 1.00 86.19 111 LYS A CA 1
ATOM 895 C C . LYS A 1 111 ? -0.526 4.742 -9.097 1.00 86.19 111 LYS A C 1
ATOM 897 O O . LYS A 1 111 ? -0.395 3.548 -8.838 1.00 86.19 111 LYS A O 1
ATOM 902 N N . ALA A 1 112 ? 0.311 5.408 -9.890 1.00 87.44 112 ALA A N 1
ATOM 903 C CA . ALA A 1 112 ? 1.505 4.787 -10.441 1.00 87.44 112 ALA A CA 1
ATOM 904 C C . ALA A 1 112 ? 2.433 4.286 -9.309 1.00 87.44 112 ALA A C 1
ATOM 906 O O . ALA A 1 112 ? 2.574 4.983 -8.294 1.00 87.44 112 ALA A O 1
ATOM 907 N N . PRO A 1 113 ? 3.079 3.115 -9.482 1.00 90.69 113 PRO A N 1
ATOM 908 C CA . PRO A 1 113 ? 4.102 2.631 -8.561 1.00 90.69 113 PRO A CA 1
ATOM 909 C C . PRO A 1 113 ? 5.220 3.664 -8.374 1.00 90.69 113 PRO A C 1
ATOM 911 O O . PRO A 1 113 ? 5.630 4.308 -9.343 1.00 90.69 113 PRO A O 1
ATOM 914 N N . ARG A 1 114 ? 5.735 3.806 -7.151 1.00 90.69 114 ARG A N 1
ATOM 915 C CA . ARG A 1 114 ? 6.810 4.753 -6.813 1.00 90.69 114 ARG A CA 1
ATOM 916 C C . ARG A 1 114 ? 8.052 4.028 -6.299 1.00 90.69 114 ARG A C 1
ATOM 918 O O . ARG A 1 114 ? 7.883 2.979 -5.683 1.00 90.69 114 ARG A O 1
ATOM 925 N N . PRO A 1 115 ? 9.259 4.578 -6.497 1.00 90.06 115 PRO A N 1
ATOM 926 C CA . PRO A 1 115 ? 10.483 3.997 -5.949 1.00 90.06 115 PRO A CA 1
ATOM 927 C C . PRO A 1 115 ? 10.403 3.860 -4.425 1.00 90.06 115 PRO A C 1
ATOM 929 O O . PRO A 1 115 ? 10.001 4.815 -3.758 1.00 90.06 115 PRO A O 1
ATOM 932 N N . ILE A 1 116 ? 10.778 2.694 -3.887 1.00 89.56 116 ILE A N 1
ATOM 933 C CA . ILE A 1 116 ? 10.967 2.510 -2.436 1.00 89.56 116 ILE A CA 1
ATOM 934 C C . ILE A 1 116 ? 12.305 3.116 -2.002 1.00 89.56 116 ILE A C 1
ATOM 936 O O . ILE A 1 116 ? 12.374 3.829 -1.003 1.00 89.56 116 ILE A O 1
ATOM 940 N N . GLY A 1 117 ? 13.365 2.802 -2.749 1.00 88.44 117 GLY A N 1
ATOM 941 C CA . GLY A 1 117 ? 14.704 3.311 -2.499 1.00 88.44 117 GLY A CA 1
ATOM 942 C C . GLY A 1 117 ? 14.956 4.649 -3.188 1.00 88.44 117 GLY A C 1
ATOM 943 O O . GLY A 1 117 ? 14.043 5.437 -3.450 1.00 88.44 117 GLY A O 1
ATOM 944 N N . SER A 1 118 ? 16.221 4.910 -3.497 1.00 92.31 118 SER A N 1
ATOM 945 C CA . SER A 1 118 ? 16.605 6.124 -4.214 1.00 92.31 118 SER A CA 1
ATOM 946 C C . SER A 1 118 ? 16.534 5.925 -5.731 1.00 92.31 118 SER A C 1
ATOM 948 O O . SER A 1 118 ? 16.370 4.813 -6.239 1.00 92.31 118 SER A O 1
ATOM 950 N N . SER A 1 119 ? 16.626 7.022 -6.480 1.00 93.50 119 SER A N 1
ATOM 951 C CA . SER A 1 119 ? 16.710 6.968 -7.938 1.00 93.50 119 SER A CA 1
ATOM 952 C C . SER A 1 119 ? 17.821 7.873 -8.445 1.00 93.50 119 SER A C 1
ATOM 954 O O . SER A 1 119 ? 17.846 9.062 -8.116 1.00 93.50 119 SER A O 1
ATOM 956 N N . VAL A 1 120 ? 18.684 7.338 -9.301 1.00 94.38 120 VAL A N 1
ATOM 957 C CA . VAL A 1 120 ? 19.755 8.082 -9.965 1.00 94.38 120 VAL A CA 1
ATOM 958 C C . VAL A 1 120 ? 19.281 8.469 -11.358 1.00 94.38 120 VAL A C 1
ATOM 960 O O . VAL A 1 120 ? 18.978 7.610 -12.182 1.00 94.38 120 VAL A O 1
ATOM 963 N N . LYS A 1 121 ? 19.195 9.771 -11.642 1.00 96.00 121 LYS A N 1
ATOM 964 C CA . LYS A 1 121 ? 18.793 10.245 -12.973 1.00 96.00 121 LYS A CA 1
ATOM 965 C C . LYS A 1 121 ? 19.799 9.795 -14.030 1.00 96.00 121 LYS A C 1
ATOM 967 O O . LYS A 1 121 ? 21.007 9.863 -13.808 1.00 96.00 121 LYS A O 1
ATOM 972 N N . TRP A 1 122 ? 19.290 9.402 -15.192 1.00 95.69 122 TRP A N 1
ATOM 973 C CA . TRP A 1 122 ? 20.129 9.143 -16.358 1.00 95.69 122 TRP A CA 1
ATOM 974 C C . TRP A 1 122 ? 20.868 10.418 -16.772 1.00 95.69 122 TRP A C 1
ATOM 976 O O . TRP A 1 122 ? 20.281 11.501 -16.776 1.00 95.69 122 TRP A O 1
ATOM 986 N N . GLN A 1 123 ? 22.134 10.291 -17.165 1.00 94.94 123 GLN A N 1
ATOM 987 C CA . GLN A 1 123 ? 22.876 11.390 -17.781 1.00 94.94 123 GLN A CA 1
ATOM 988 C C . GLN A 1 123 ? 22.338 11.682 -19.186 1.00 94.94 123 GLN A C 1
ATOM 990 O O . GLN A 1 123 ? 22.159 12.838 -19.561 1.00 94.94 123 GLN A O 1
ATOM 995 N N . ARG A 1 124 ? 22.075 10.624 -19.960 1.00 93.81 124 ARG A N 1
ATOM 996 C CA . ARG A 1 124 ? 21.407 10.677 -21.266 1.00 93.81 124 ARG A CA 1
ATOM 997 C C . ARG A 1 124 ? 20.771 9.328 -21.592 1.00 93.81 124 ARG A C 1
ATOM 999 O O . ARG A 1 124 ? 21.178 8.308 -21.040 1.00 93.81 124 ARG A O 1
ATOM 1006 N N . GLY A 1 125 ? 19.795 9.331 -22.493 1.00 91.00 125 GLY A N 1
ATOM 1007 C CA . GLY A 1 125 ? 19.243 8.117 -23.092 1.00 91.00 125 GLY A CA 1
ATOM 1008 C C . GLY A 1 125 ? 19.782 7.907 -24.506 1.00 91.00 125 GLY A C 1
ATOM 1009 O O . GLY A 1 125 ? 19.986 8.876 -25.235 1.00 91.00 125 GLY A O 1
ATOM 1010 N N . GLU A 1 126 ? 19.984 6.656 -24.905 1.00 92.19 126 GLU A N 1
ATOM 1011 C CA . GLU A 1 126 ? 20.333 6.281 -26.278 1.00 92.19 126 GLU A CA 1
ATOM 1012 C C . GLU A 1 126 ? 19.478 5.105 -26.764 1.00 92.19 126 GLU A C 1
ATOM 1014 O O . GLU A 1 126 ? 18.933 4.343 -25.965 1.00 92.19 126 GLU A O 1
ATOM 1019 N N . LYS A 1 127 ? 19.340 4.959 -28.085 1.00 90.25 127 LYS A N 1
ATOM 1020 C CA . LYS A 1 127 ? 18.724 3.775 -28.694 1.00 90.25 127 LYS A CA 1
ATOM 1021 C C . LYS A 1 127 ? 19.828 2.864 -29.209 1.00 90.25 127 LYS A C 1
ATOM 1023 O O . LYS A 1 127 ? 20.591 3.283 -30.075 1.00 90.25 127 LYS A O 1
ATOM 1028 N N . ARG A 1 128 ? 19.882 1.627 -28.716 1.00 87.81 128 ARG A N 1
ATOM 1029 C CA . ARG A 1 128 ? 20.844 0.606 -29.152 1.00 87.81 128 ARG A CA 1
ATOM 1030 C C . ARG A 1 128 ? 20.111 -0.521 -29.875 1.00 87.81 128 ARG A C 1
ATOM 1032 O O . ARG A 1 128 ? 19.041 -0.947 -29.436 1.00 87.81 128 ARG A O 1
ATOM 1039 N N . GLU A 1 129 ? 20.669 -0.978 -30.991 1.00 85.38 129 GLU A N 1
ATOM 1040 C CA . GLU A 1 129 ? 20.235 -2.216 -31.639 1.00 85.38 129 GLU A CA 1
ATOM 1041 C C . GLU A 1 129 ? 20.872 -3.402 -30.925 1.00 85.38 129 GLU A C 1
ATOM 1043 O O . GLU A 1 129 ? 22.091 -3.472 -30.786 1.00 85.38 129 GLU A O 1
ATOM 1048 N N . ILE A 1 130 ? 20.034 -4.320 -30.457 1.00 82.38 130 ILE A N 1
ATOM 1049 C CA . ILE A 1 130 ? 20.455 -5.551 -29.791 1.00 82.38 130 ILE A CA 1
ATOM 1050 C C . ILE A 1 130 ? 19.846 -6.743 -30.517 1.00 82.38 130 ILE A C 1
ATOM 1052 O O . ILE A 1 130 ? 18.714 -6.677 -31.007 1.00 82.38 130 ILE A O 1
ATOM 1056 N N . GLN A 1 131 ? 20.593 -7.839 -30.592 1.00 80.31 131 GLN A N 1
ATOM 1057 C CA . GLN A 1 131 ? 20.108 -9.073 -31.190 1.00 80.31 131 GLN A CA 1
ATOM 1058 C C . GLN A 1 131 ? 19.465 -9.941 -30.105 1.00 80.31 131 GLN A C 1
ATOM 1060 O O . GLN A 1 131 ? 20.146 -10.425 -29.207 1.00 80.31 131 GLN A O 1
ATOM 1065 N N . ILE A 1 132 ? 18.152 -10.150 -30.189 1.00 75.19 132 ILE A N 1
ATOM 1066 C CA . ILE A 1 132 ? 17.402 -11.045 -29.296 1.00 75.19 132 ILE A CA 1
ATOM 1067 C C . ILE A 1 132 ? 16.720 -12.097 -30.167 1.00 75.19 132 ILE A C 1
ATOM 1069 O O . ILE A 1 132 ? 16.003 -11.755 -31.109 1.00 75.19 132 ILE A O 1
ATOM 1073 N N . ASN A 1 133 ? 16.932 -13.381 -29.865 1.00 73.94 133 ASN A N 1
ATOM 1074 C CA . ASN A 1 133 ? 16.342 -14.508 -30.603 1.00 73.94 133 ASN A CA 1
ATOM 1075 C C . ASN A 1 133 ? 16.554 -14.409 -32.130 1.00 73.94 133 ASN A C 1
ATOM 1077 O O . ASN A 1 133 ? 15.637 -14.638 -32.918 1.00 73.94 133 ASN A O 1
ATOM 1081 N N . GLY A 1 134 ? 17.754 -13.991 -32.550 1.00 78.62 134 GLY A N 1
ATOM 1082 C CA . GLY A 1 134 ? 18.124 -13.845 -33.961 1.00 78.62 134 GLY A CA 1
ATOM 1083 C C . GLY A 1 134 ? 17.572 -12.599 -34.669 1.00 78.62 134 GLY A C 1
ATOM 1084 O O . GLY A 1 134 ? 17.907 -12.387 -35.831 1.00 78.62 134 GLY A O 1
ATOM 1085 N N . LYS A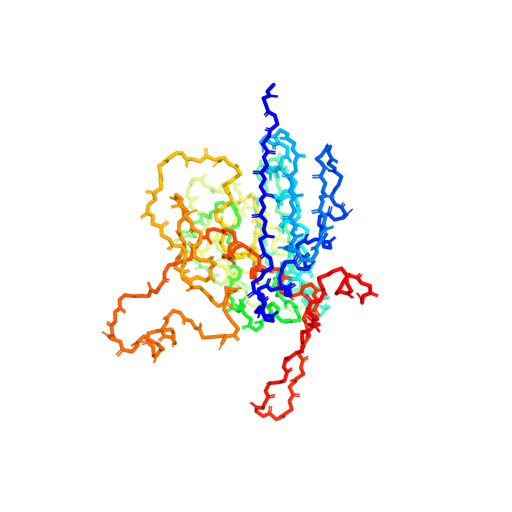 1 135 ? 16.778 -11.750 -33.999 1.00 83.12 135 LYS A N 1
ATOM 1086 C CA . LYS A 1 135 ? 16.236 -10.498 -34.558 1.00 83.12 135 LYS A CA 1
ATOM 1087 C C . LYS A 1 135 ? 16.919 -9.276 -33.950 1.00 83.12 135 LYS A C 1
ATOM 1089 O O . LYS A 1 135 ? 17.111 -9.217 -32.738 1.00 83.12 135 LYS A O 1
ATOM 1094 N N . PHE A 1 136 ? 17.225 -8.280 -34.780 1.00 84.06 136 PHE A N 1
ATOM 1095 C CA . PHE A 1 136 ? 17.695 -6.973 -34.319 1.00 84.06 136 PHE A CA 1
ATOM 1096 C C . PHE A 1 136 ? 16.511 -6.125 -33.853 1.00 84.06 136 PHE A C 1
ATOM 1098 O O . PHE A 1 136 ? 15.575 -5.871 -34.613 1.00 84.06 136 PHE A O 1
ATOM 1105 N N . ILE A 1 137 ? 16.539 -5.702 -32.590 1.00 86.62 137 ILE A N 1
ATOM 1106 C CA . ILE A 1 137 ? 15.496 -4.886 -31.963 1.00 86.62 137 ILE A CA 1
ATOM 1107 C C . ILE A 1 137 ? 16.150 -3.632 -31.383 1.00 86.62 137 ILE A C 1
ATOM 1109 O O . ILE A 1 137 ? 17.164 -3.712 -30.694 1.00 86.62 137 ILE A O 1
ATOM 1113 N N . LYS A 1 138 ? 15.556 -2.461 -31.635 1.00 88.00 138 LYS A N 1
ATOM 1114 C CA . LYS A 1 138 ? 15.971 -1.200 -31.002 1.00 88.00 138 LYS A CA 1
ATOM 1115 C C . LYS A 1 138 ? 15.393 -1.109 -29.594 1.00 88.00 138 LYS A C 1
ATOM 1117 O O . LYS A 1 138 ? 14.174 -1.171 -29.435 1.00 88.00 138 LYS A O 1
ATOM 1122 N N . ARG A 1 139 ? 16.246 -0.907 -28.592 1.00 89.31 139 ARG A N 1
ATOM 1123 C CA . ARG A 1 139 ? 15.850 -0.663 -27.197 1.00 89.31 139 ARG A CA 1
ATOM 1124 C C . ARG A 1 139 ? 16.442 0.636 -26.675 1.00 89.31 139 ARG A C 1
ATOM 1126 O O . ARG A 1 139 ? 17.482 1.086 -27.156 1.00 89.31 139 ARG A O 1
ATOM 1133 N N . ASN A 1 140 ? 15.781 1.228 -25.689 1.00 92.31 140 ASN A N 1
ATOM 1134 C CA . ASN A 1 140 ? 16.301 2.369 -24.959 1.00 92.31 140 ASN A CA 1
ATOM 1135 C C . ASN A 1 140 ? 17.330 1.889 -23.924 1.00 92.31 140 ASN A C 1
ATOM 1137 O O . ASN A 1 140 ? 17.188 0.852 -23.265 1.00 92.31 140 ASN A O 1
ATOM 1141 N N . ARG A 1 141 ? 18.398 2.662 -23.792 1.00 93.19 141 ARG A N 1
ATOM 1142 C CA . ARG A 1 141 ? 19.467 2.468 -22.817 1.00 93.19 141 ARG A CA 1
ATOM 1143 C C . ARG A 1 141 ? 19.684 3.778 -22.081 1.00 93.19 141 ARG A C 1
ATOM 1145 O O . ARG A 1 141 ? 19.610 4.854 -22.673 1.00 93.19 141 ARG A O 1
ATOM 1152 N N . GLY A 1 142 ? 19.913 3.675 -20.781 1.00 93.06 142 GLY A N 1
ATOM 1153 C CA . GLY A 1 142 ? 20.279 4.798 -19.934 1.00 93.06 142 GLY A CA 1
ATOM 1154 C C . GLY A 1 142 ? 21.789 4.819 -19.760 1.00 93.06 142 GLY A C 1
ATOM 1155 O O . GLY A 1 142 ? 22.389 3.785 -19.475 1.00 93.06 142 GLY A O 1
ATOM 1156 N N . ILE A 1 143 ? 22.399 5.986 -19.927 1.00 95.94 143 ILE A N 1
ATOM 1157 C CA . ILE A 1 143 ? 23.793 6.212 -19.555 1.00 95.94 143 ILE A CA 1
ATOM 1158 C C . ILE A 1 143 ? 23.815 6.769 -18.138 1.00 95.94 143 ILE A C 1
ATOM 1160 O O . ILE A 1 143 ? 23.142 7.764 -17.841 1.00 95.94 143 ILE A O 1
ATOM 1164 N N . LEU A 1 144 ? 24.559 6.108 -17.259 1.00 95.94 144 LEU A N 1
ATOM 1165 C CA . LEU A 1 144 ? 24.716 6.502 -15.868 1.00 95.94 144 LEU A CA 1
ATOM 1166 C C . LEU A 1 144 ? 25.595 7.754 -15.744 1.00 95.94 144 LEU A C 1
ATOM 1168 O O . LEU A 1 144 ? 26.525 7.936 -16.529 1.00 95.94 144 LEU A O 1
ATOM 1172 N N . PRO A 1 145 ? 25.322 8.626 -14.757 1.00 95.88 145 PRO A N 1
ATOM 1173 C CA . PRO A 1 145 ? 26.176 9.775 -14.481 1.00 95.88 145 PRO A CA 1
ATOM 1174 C C . PRO A 1 145 ? 27.569 9.335 -14.002 1.00 95.88 145 PRO A C 1
ATOM 1176 O O . PRO A 1 145 ? 27.722 8.206 -13.528 1.00 95.88 145 PRO A O 1
ATOM 1179 N N . PRO A 1 146 ? 28.577 10.232 -14.021 1.00 95.56 146 PRO A N 1
ATOM 1180 C CA . PRO A 1 146 ? 29.951 9.905 -13.624 1.00 95.56 146 PRO A CA 1
ATOM 1181 C C . PRO A 1 146 ? 30.073 9.234 -12.250 1.00 95.56 146 PRO A C 1
ATOM 1183 O O . PRO A 1 146 ? 30.897 8.344 -12.072 1.00 95.56 146 PRO A O 1
ATOM 1186 N N . SER A 1 147 ? 29.204 9.596 -11.299 1.00 94.69 147 SER A N 1
ATOM 1187 C CA . SER A 1 147 ? 29.163 8.992 -9.961 1.00 94.69 147 SER A CA 1
ATOM 1188 C C . SER A 1 147 ? 28.848 7.490 -9.959 1.00 94.69 147 SER A C 1
ATOM 1190 O O . SER A 1 147 ? 29.235 6.797 -9.025 1.00 94.69 147 SER A O 1
ATOM 1192 N N . HIS A 1 148 ? 28.177 6.977 -10.994 1.00 95.38 148 HIS A N 1
ATOM 1193 C CA . HIS A 1 148 ? 27.736 5.581 -11.106 1.00 95.38 148 HIS A CA 1
ATOM 1194 C C . HIS A 1 148 ? 28.250 4.900 -12.385 1.00 95.38 148 HIS A C 1
ATOM 1196 O O . HIS A 1 148 ? 27.806 3.808 -12.728 1.00 95.38 148 HIS A O 1
ATOM 1202 N N . ALA A 1 149 ? 29.202 5.514 -13.094 1.00 94.31 149 ALA A N 1
ATOM 1203 C CA . ALA A 1 149 ? 29.706 5.007 -14.372 1.00 94.31 149 ALA A CA 1
ATOM 1204 C C . ALA A 1 149 ? 30.313 3.593 -14.270 1.00 94.31 149 ALA A C 1
ATOM 1206 O O . ALA A 1 149 ? 30.233 2.820 -15.223 1.00 94.31 149 ALA A O 1
ATOM 1207 N N . HIS A 1 150 ? 30.858 3.230 -13.103 1.00 94.75 150 HIS A N 1
ATOM 1208 C CA . HIS A 1 150 ? 31.407 1.898 -12.832 1.00 94.75 150 HIS A CA 1
ATOM 1209 C C . HIS A 1 150 ? 30.368 0.769 -12.977 1.00 94.75 150 HIS A C 1
ATOM 1211 O O . HIS A 1 150 ? 30.737 -0.350 -13.321 1.00 94.75 150 HIS A O 1
ATOM 1217 N N . LEU A 1 151 ? 29.074 1.064 -12.800 1.00 96.62 151 LEU A N 1
ATOM 1218 C CA . LEU A 1 151 ? 27.987 0.088 -12.931 1.00 96.62 151 LEU A CA 1
ATOM 1219 C C . LEU A 1 151 ? 27.510 -0.104 -14.378 1.00 96.62 151 LEU A C 1
ATOM 1221 O O . LEU A 1 151 ? 26.776 -1.051 -14.654 1.00 96.62 151 LEU A O 1
ATOM 1225 N N . GLN A 1 152 ? 27.903 0.771 -15.315 1.00 96.25 152 GLN A N 1
ATOM 1226 C CA . GLN A 1 152 ? 27.332 0.802 -16.668 1.00 96.25 152 GLN A CA 1
ATOM 1227 C C . GLN A 1 152 ? 27.514 -0.525 -17.405 1.00 96.25 152 GLN A C 1
ATOM 1229 O O . GLN A 1 152 ? 26.567 -1.030 -17.999 1.00 96.25 152 GLN A O 1
ATOM 1234 N N . LYS A 1 153 ? 28.721 -1.103 -17.348 1.00 95.88 153 LYS A N 1
ATOM 1235 C CA . LYS A 1 153 ? 29.022 -2.369 -18.027 1.00 95.88 153 LYS A CA 1
ATOM 1236 C C . LYS A 1 153 ? 28.123 -3.494 -17.511 1.00 95.88 153 LYS A C 1
ATOM 1238 O O . LYS A 1 153 ? 27.507 -4.206 -18.295 1.00 95.88 153 LYS A O 1
ATOM 1243 N N . MET A 1 154 ? 28.025 -3.611 -16.190 1.00 96.69 154 MET A N 1
ATOM 1244 C CA . MET A 1 154 ? 27.243 -4.654 -15.535 1.00 96.69 154 MET A CA 1
ATOM 1245 C C . MET A 1 154 ? 25.736 -4.471 -15.781 1.00 96.69 154 MET A C 1
ATOM 1247 O O . MET A 1 154 ? 25.013 -5.448 -15.972 1.00 96.69 154 MET A O 1
ATOM 1251 N N . MET A 1 155 ? 25.272 -3.219 -15.854 1.00 96.19 155 MET A N 1
ATOM 1252 C CA . MET A 1 155 ? 23.898 -2.881 -16.225 1.00 96.19 155 MET A CA 1
ATOM 1253 C C . MET A 1 155 ? 23.585 -3.279 -17.670 1.00 96.19 155 MET A C 1
ATOM 1255 O O . MET A 1 155 ? 22.575 -3.935 -17.909 1.00 96.19 155 MET A O 1
ATOM 1259 N N . ASP A 1 156 ? 24.432 -2.902 -18.629 1.00 94.69 156 ASP A N 1
ATOM 1260 C CA . ASP A 1 156 ? 24.232 -3.215 -20.048 1.00 94.69 156 ASP A CA 1
ATOM 1261 C C . ASP A 1 156 ? 24.167 -4.735 -20.266 1.00 94.69 156 ASP A C 1
ATOM 1263 O O . ASP A 1 156 ? 23.221 -5.232 -20.879 1.00 94.69 156 ASP A O 1
ATOM 1267 N N . GLU A 1 157 ? 25.110 -5.485 -19.682 1.00 94.31 157 GLU A N 1
ATOM 1268 C CA . GLU A 1 157 ? 25.126 -6.952 -19.736 1.00 94.31 157 GLU A CA 1
ATOM 1269 C C . GLU A 1 157 ? 23.853 -7.567 -19.138 1.00 94.31 157 GLU A C 1
ATOM 1271 O O . GLU A 1 157 ? 23.297 -8.523 -19.686 1.00 94.31 157 GLU A O 1
ATOM 1276 N N . PHE A 1 158 ? 23.365 -7.013 -18.025 1.00 95.38 158 PHE A N 1
ATOM 1277 C CA . PHE A 1 158 ? 22.125 -7.451 -17.398 1.00 95.38 158 PHE A CA 1
ATOM 1278 C C . PHE A 1 158 ? 20.902 -7.182 -18.285 1.00 95.38 158 PHE A C 1
ATOM 1280 O O . PHE A 1 158 ? 20.059 -8.068 -18.452 1.00 95.38 158 PHE A O 1
ATOM 1287 N N . LEU A 1 159 ? 20.797 -5.986 -18.868 1.00 93.69 159 LEU A N 1
ATOM 1288 C CA . LEU A 1 159 ? 19.678 -5.613 -19.735 1.00 93.69 159 LEU A CA 1
ATOM 1289 C C . LEU A 1 159 ? 19.645 -6.453 -21.008 1.00 93.69 159 LEU A C 1
ATOM 1291 O O . LEU A 1 159 ? 18.571 -6.896 -21.413 1.00 93.69 159 LEU A O 1
ATOM 1295 N N . ASP A 1 160 ? 20.803 -6.697 -21.618 1.00 90.62 160 ASP A N 1
ATOM 1296 C CA . ASP A 1 160 ? 20.908 -7.476 -22.850 1.00 90.62 160 ASP A CA 1
ATOM 1297 C C . ASP A 1 160 ? 20.583 -8.953 -22.592 1.00 90.62 160 ASP A C 1
ATOM 1299 O O . ASP A 1 160 ? 19.771 -9.536 -23.313 1.00 90.62 160 ASP A O 1
ATOM 1303 N N . ARG A 1 161 ? 21.109 -9.533 -21.502 1.00 90.31 161 ARG A N 1
ATOM 1304 C CA . ARG A 1 161 ? 20.819 -10.921 -21.098 1.00 90.31 161 ARG A CA 1
ATOM 1305 C C . ARG A 1 161 ? 19.333 -11.162 -20.838 1.00 90.31 161 ARG A C 1
ATOM 1307 O O . ARG A 1 161 ? 18.823 -12.226 -21.170 1.00 90.31 161 ARG A O 1
ATOM 1314 N N . ASN A 1 162 ? 18.651 -10.193 -20.232 1.00 90.19 162 ASN A N 1
ATOM 1315 C CA . ASN A 1 162 ? 17.237 -10.312 -19.869 1.00 90.19 162 ASN A CA 1
ATOM 1316 C C . ASN A 1 162 ? 16.290 -9.709 -20.926 1.00 90.19 162 ASN A C 1
ATOM 1318 O O . ASN A 1 162 ? 15.074 -9.731 -20.747 1.00 90.19 162 ASN A O 1
ATOM 1322 N N . GLY A 1 163 ? 16.820 -9.151 -22.021 1.00 88.19 163 GLY A N 1
ATOM 1323 C CA . GLY A 1 163 ? 16.030 -8.507 -23.073 1.00 88.19 163 GLY A CA 1
ATOM 1324 C C . GLY A 1 163 ? 15.230 -7.281 -22.611 1.00 88.19 163 GLY A C 1
ATOM 1325 O O . GLY A 1 163 ? 14.198 -6.962 -23.212 1.00 88.19 163 GLY A O 1
ATOM 1326 N N . LEU A 1 164 ? 15.690 -6.610 -21.552 1.00 91.94 164 LEU A N 1
ATOM 1327 C CA . LEU A 1 164 ? 14.986 -5.516 -20.887 1.00 91.94 164 LEU A CA 1
ATOM 1328 C C . LEU A 1 164 ? 15.229 -4.164 -21.563 1.00 91.94 164 LEU A C 1
ATOM 1330 O O . LEU A 1 164 ? 16.214 -3.928 -22.276 1.00 91.94 164 LEU A O 1
ATOM 1334 N N . ASP A 1 165 ? 14.294 -3.254 -21.309 1.00 91.94 165 ASP A N 1
ATOM 1335 C CA . ASP A 1 165 ? 14.306 -1.884 -21.802 1.00 91.94 165 ASP A CA 1
ATOM 1336 C C . ASP A 1 165 ? 14.330 -0.890 -20.636 1.00 91.94 165 ASP A C 1
ATOM 1338 O O . ASP A 1 165 ? 13.765 -1.147 -19.571 1.00 91.94 165 ASP A O 1
ATOM 1342 N N . VAL A 1 166 ? 14.957 0.267 -20.839 1.00 92.50 166 VAL A N 1
ATOM 1343 C CA . VAL A 1 166 ? 14.934 1.347 -19.848 1.00 92.50 166 VAL A CA 1
ATOM 1344 C C . VAL A 1 166 ? 13.652 2.151 -20.026 1.00 92.50 166 VAL A C 1
ATOM 1346 O O . VAL A 1 166 ? 13.515 2.929 -20.968 1.00 92.50 166 VAL A O 1
ATOM 1349 N N . THR A 1 167 ? 12.703 1.968 -19.105 1.00 87.94 167 THR A N 1
ATOM 1350 C CA . THR A 1 167 ? 11.397 2.656 -19.137 1.00 87.94 167 THR A CA 1
ATOM 1351 C C . THR A 1 167 ? 11.234 3.731 -18.062 1.00 87.94 167 THR A C 1
ATOM 1353 O O . THR A 1 167 ? 10.219 4.422 -18.025 1.00 87.94 167 THR A O 1
ATOM 1356 N N . THR A 1 168 ? 12.185 3.843 -17.138 1.00 89.38 168 THR A N 1
ATOM 1357 C CA . THR A 1 168 ? 12.149 4.788 -16.015 1.00 89.38 168 THR A CA 1
ATOM 1358 C C . THR A 1 168 ? 12.917 6.065 -16.332 1.00 89.38 168 THR A C 1
ATOM 1360 O O . THR A 1 168 ? 13.792 6.091 -17.193 1.00 89.38 168 THR A O 1
ATOM 1363 N N . SER A 1 169 ? 12.636 7.135 -15.589 1.00 88.75 169 SER A N 1
ATOM 1364 C CA . SER A 1 169 ? 13.380 8.401 -15.664 1.00 88.75 169 SER A CA 1
ATOM 1365 C C . SER A 1 169 ? 14.757 8.361 -14.979 1.00 88.75 169 SER A C 1
ATOM 1367 O O . SER A 1 169 ? 15.530 9.312 -15.102 1.00 88.75 169 SER A O 1
ATOM 1369 N N . GLY A 1 170 ? 15.072 7.275 -14.270 1.00 93.69 170 GLY A N 1
ATOM 1370 C CA . GLY A 1 170 ? 16.360 7.036 -13.625 1.00 93.69 170 GLY A CA 1
ATOM 1371 C C . GLY A 1 170 ? 16.549 5.571 -13.229 1.00 93.69 170 GLY A C 1
ATOM 1372 O O . GLY A 1 170 ? 15.584 4.798 -13.225 1.00 93.69 170 GLY A O 1
ATOM 1373 N N . LEU A 1 171 ? 17.782 5.202 -12.885 1.00 95.88 171 LEU A N 1
ATOM 1374 C CA . LEU A 1 171 ? 18.109 3.916 -12.279 1.00 95.88 171 LEU A CA 1
ATOM 1375 C C . LEU A 1 171 ? 17.523 3.873 -10.867 1.00 95.88 171 LEU A C 1
ATOM 1377 O O . LEU A 1 171 ? 17.827 4.739 -10.047 1.00 95.88 171 LEU A O 1
ATOM 1381 N N . LEU A 1 172 ? 16.699 2.869 -10.585 1.00 96.38 172 LEU A N 1
ATOM 1382 C CA . LEU A 1 172 ? 16.228 2.585 -9.233 1.00 96.38 172 LEU A CA 1
ATOM 1383 C C . LEU A 1 172 ? 17.354 1.929 -8.432 1.00 96.38 172 LEU A C 1
ATOM 1385 O O . LEU A 1 172 ? 18.030 1.040 -8.951 1.00 96.38 172 LEU A O 1
ATOM 1389 N N . VAL A 1 173 ? 17.539 2.348 -7.184 1.00 95.81 173 VAL A N 1
ATOM 1390 C CA . VAL A 1 173 ? 18.588 1.841 -6.292 1.00 95.81 173 VAL A CA 1
ATOM 1391 C C . VAL A 1 173 ? 17.960 1.386 -4.978 1.00 95.81 173 VAL A C 1
ATOM 1393 O O . VAL A 1 173 ? 17.171 2.120 -4.384 1.00 95.81 173 VAL A O 1
ATOM 1396 N N . ASP A 1 174 ? 18.318 0.180 -4.540 1.00 94.94 174 ASP A N 1
ATOM 1397 C CA . ASP A 1 174 ? 17.892 -0.474 -3.295 1.00 94.94 174 ASP A CA 1
ATOM 1398 C C . ASP A 1 174 ? 16.378 -0.676 -3.147 1.00 94.94 174 ASP A C 1
ATOM 1400 O O . ASP A 1 174 ? 15.834 -0.704 -2.042 1.00 94.94 174 ASP A O 1
ATOM 1404 N N . GLY A 1 175 ? 15.672 -0.841 -4.264 1.00 93.25 175 GLY A N 1
ATOM 1405 C CA . GLY A 1 175 ? 14.277 -1.250 -4.224 1.00 93.25 175 GLY A CA 1
ATOM 1406 C C . GLY A 1 175 ? 13.548 -1.124 -5.550 1.00 93.25 175 GLY A C 1
ATOM 1407 O O . GLY A 1 175 ? 13.800 -0.232 -6.360 1.00 93.25 175 GLY A O 1
ATOM 1408 N N . ALA A 1 176 ? 12.578 -2.013 -5.737 1.00 93.75 176 ALA A N 1
ATOM 1409 C CA . ALA A 1 176 ? 11.607 -1.909 -6.811 1.00 93.75 176 ALA A CA 1
ATOM 1410 C C . ALA A 1 176 ? 10.668 -0.708 -6.604 1.00 93.75 176 ALA A C 1
ATOM 1412 O O . ALA A 1 176 ? 10.583 -0.116 -5.525 1.00 93.75 176 ALA A O 1
ATOM 1413 N N . ASN A 1 177 ? 9.897 -0.388 -7.643 1.00 93.00 177 ASN A N 1
ATOM 1414 C CA . ASN A 1 177 ? 8.732 0.464 -7.447 1.00 93.00 177 ASN A CA 1
ATOM 1415 C C . ASN A 1 177 ? 7.633 -0.308 -6.707 1.00 93.00 177 ASN A C 1
ATOM 1417 O O . ASN A 1 177 ? 7.429 -1.494 -6.965 1.00 93.00 177 ASN A O 1
ATOM 1421 N N . GLU A 1 178 ? 6.873 0.384 -5.869 1.00 93.62 178 GLU A N 1
ATOM 1422 C CA . GLU A 1 178 ? 5.759 -0.166 -5.105 1.00 93.62 178 GLU A CA 1
ATOM 1423 C C . GLU A 1 178 ? 4.528 0.739 -5.182 1.00 93.62 178 GLU A C 1
ATOM 1425 O O . GLU A 1 178 ? 4.616 1.967 -5.265 1.00 93.62 178 GLU A O 1
ATOM 1430 N N . ILE A 1 179 ? 3.351 0.115 -5.147 1.00 93.94 179 ILE A N 1
ATOM 1431 C CA . ILE A 1 179 ? 2.098 0.812 -4.878 1.00 93.94 179 ILE A CA 1
ATOM 1432 C C . ILE A 1 179 ? 1.822 0.686 -3.381 1.00 93.94 179 ILE A C 1
ATOM 1434 O O . ILE A 1 179 ? 1.389 -0.361 -2.909 1.00 93.94 179 ILE A O 1
ATOM 1438 N N . ARG A 1 180 ? 2.077 1.766 -2.641 1.00 93.44 180 ARG A N 1
ATOM 1439 C CA . ARG A 1 180 ? 1.806 1.881 -1.204 1.00 93.44 180 ARG A CA 1
ATOM 1440 C C . ARG A 1 180 ? 1.055 3.190 -0.949 1.00 93.44 180 ARG A C 1
ATOM 1442 O O . ARG A 1 180 ? 1.561 4.259 -1.310 1.00 93.44 180 ARG A O 1
ATOM 1449 N N . PRO A 1 181 ? -0.168 3.155 -0.393 1.00 91.88 181 PRO A N 1
ATOM 1450 C CA . PRO A 1 181 ? -0.801 4.350 0.141 1.00 91.88 181 PRO A CA 1
ATOM 1451 C C . PRO A 1 181 ? 0.078 5.016 1.202 1.00 91.88 181 PRO A C 1
ATOM 1453 O O . PRO A 1 181 ? 0.722 4.356 2.012 1.00 91.88 181 PRO A O 1
ATOM 1456 N N . ASN A 1 182 ? 0.130 6.343 1.204 1.00 88.12 182 ASN A N 1
ATOM 1457 C CA . ASN A 1 182 ? 0.843 7.049 2.263 1.00 88.12 182 ASN A CA 1
ATOM 1458 C C . ASN A 1 182 ? 0.038 6.932 3.558 1.00 88.12 182 ASN A C 1
ATOM 1460 O O . ASN A 1 182 ? -1.184 7.086 3.534 1.00 88.12 182 ASN A O 1
ATOM 1464 N N . VAL A 1 183 ? 0.723 6.665 4.664 1.00 86.38 183 VAL A N 1
ATOM 1465 C CA . VAL A 1 183 ? 0.133 6.601 6.000 1.00 86.38 183 VAL A CA 1
ATOM 1466 C C . VAL A 1 183 ? 1.117 7.185 7.002 1.00 86.38 183 VAL A C 1
ATOM 1468 O O . VAL A 1 183 ? 2.317 6.919 6.917 1.00 86.38 183 VAL A O 1
ATOM 1471 N N . ASN A 1 184 ? 0.608 7.954 7.958 1.00 85.44 184 ASN A N 1
ATOM 1472 C CA . ASN A 1 184 ? 1.338 8.286 9.170 1.00 85.44 184 ASN A CA 1
ATOM 1473 C C . ASN A 1 184 ? 0.785 7.472 10.354 1.00 85.44 184 ASN A C 1
ATOM 1475 O O . ASN A 1 184 ? -0.295 7.765 10.861 1.00 85.44 184 ASN A O 1
ATOM 1479 N N . ILE A 1 185 ? 1.497 6.424 10.776 1.00 86.62 185 ILE A N 1
ATOM 1480 C CA . ILE A 1 185 ? 1.083 5.569 11.900 1.00 86.62 185 ILE A CA 1
ATOM 1481 C C . ILE A 1 185 ? 1.700 6.126 13.178 1.00 86.62 185 ILE A C 1
ATOM 1483 O O . ILE A 1 185 ? 2.923 6.163 13.310 1.00 86.62 185 ILE A O 1
ATOM 1487 N N . VAL A 1 186 ? 0.856 6.532 14.127 1.00 85.81 186 VAL A N 1
ATOM 1488 C CA . VAL A 1 186 ? 1.302 7.144 15.383 1.00 85.81 186 VAL A CA 1
ATOM 1489 C C . VAL A 1 186 ? 0.699 6.395 16.566 1.00 85.81 186 VAL A C 1
ATOM 1491 O O . VAL A 1 186 ? -0.355 6.769 17.077 1.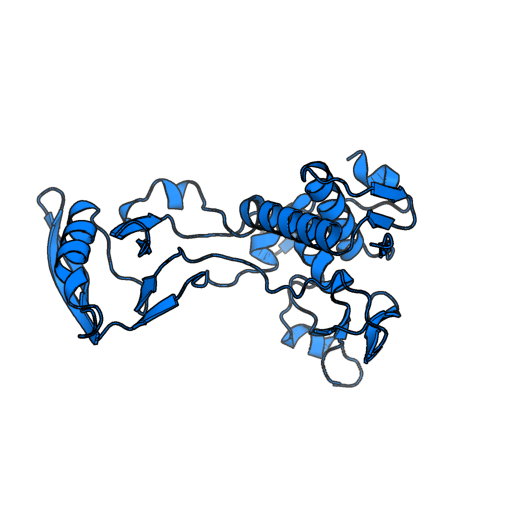00 85.81 186 VAL A O 1
ATOM 1494 N N . ALA A 1 187 ? 1.376 5.342 17.030 1.00 79.94 187 ALA A N 1
ATOM 1495 C CA . ALA A 1 187 ? 0.972 4.630 18.244 1.00 79.94 187 ALA A CA 1
ATOM 1496 C C . ALA A 1 187 ? 1.210 5.447 19.525 1.00 79.94 187 ALA A C 1
ATOM 1498 O O . ALA A 1 187 ? 0.589 5.194 20.557 1.00 79.94 187 ALA A O 1
ATOM 1499 N N . LYS A 1 188 ? 2.101 6.441 19.460 1.00 79.31 188 LYS A N 1
ATOM 1500 C CA . LYS A 1 188 ? 2.409 7.308 20.591 1.00 79.31 188 LYS A CA 1
ATOM 1501 C C . LYS A 1 188 ? 1.242 8.233 20.905 1.00 79.31 188 LYS A C 1
ATOM 1503 O O . LYS A 1 188 ? 0.887 9.106 20.109 1.00 79.31 188 LYS A O 1
ATOM 1508 N N . VAL A 1 189 ? 0.694 8.091 22.108 1.00 70.81 189 VAL A N 1
ATOM 1509 C CA . VAL A 1 189 ? -0.283 9.043 22.638 1.00 70.81 189 VAL A CA 1
ATOM 1510 C C . VAL A 1 189 ? 0.433 10.377 22.841 1.00 70.81 189 VAL A C 1
ATOM 1512 O O . VAL A 1 189 ? 1.470 10.451 23.499 1.00 70.81 189 VAL A O 1
ATOM 1515 N N . SER A 1 190 ? -0.081 11.426 22.206 1.00 73.56 190 SER A N 1
ATOM 1516 C CA . SER A 1 190 ? 0.454 12.778 22.330 1.00 73.56 190 SER A CA 1
ATOM 1517 C C . SER A 1 190 ? -0.540 13.638 23.085 1.00 73.56 190 SER A C 1
ATOM 1519 O O . SER A 1 190 ? -1.707 13.697 22.703 1.00 73.56 190 SER A O 1
ATOM 1521 N N . ASP A 1 191 ? -0.044 14.360 24.086 1.00 72.62 191 ASP A N 1
ATOM 1522 C CA . ASP A 1 191 ? -0.840 15.314 24.862 1.00 72.62 191 ASP A CA 1
ATOM 1523 C C . ASP A 1 191 ? -1.189 16.581 24.056 1.00 72.62 191 ASP A C 1
ATOM 1525 O O . ASP A 1 191 ? -2.045 17.367 24.453 1.00 72.62 191 ASP A O 1
ATOM 1529 N N . ASN A 1 192 ? -0.547 16.790 22.898 1.00 81.31 192 ASN A N 1
ATOM 1530 C CA . ASN A 1 192 ? -0.745 17.971 22.064 1.00 81.31 192 ASN A CA 1
ATOM 1531 C C . ASN A 1 192 ? -1.871 17.752 21.040 1.00 81.31 192 ASN A C 1
ATOM 1533 O O . ASN A 1 192 ? -1.635 17.421 19.871 1.00 81.31 192 ASN A O 1
ATOM 1537 N N . VAL A 1 193 ? -3.110 17.910 21.503 1.00 83.31 193 VAL A N 1
ATOM 1538 C CA . VAL A 1 193 ? -4.325 17.820 20.683 1.00 83.31 193 VAL A CA 1
ATOM 1539 C C . VAL A 1 193 ? -4.406 19.010 19.723 1.00 83.31 193 VAL A C 1
ATOM 1541 O O . VAL A 1 193 ? -4.416 20.161 20.148 1.00 83.31 193 VAL A O 1
ATOM 1544 N N . LYS A 1 194 ? -4.502 18.740 18.414 1.00 86.31 194 LYS A N 1
ATOM 1545 C CA . LYS A 1 194 ? -4.603 19.782 17.372 1.00 86.31 194 LYS A CA 1
ATOM 1546 C C . LYS A 1 194 ? -6.038 20.070 16.919 1.00 86.31 194 LYS A C 1
ATOM 1548 O O . LYS A 1 194 ? -6.253 21.039 16.195 1.00 86.31 194 LYS A O 1
ATOM 1553 N N . GLY A 1 195 ? -7.000 19.228 17.291 1.00 88.19 195 GLY A N 1
ATOM 1554 C CA . GLY A 1 195 ? -8.414 19.382 16.946 1.00 88.19 195 GLY A CA 1
ATOM 1555 C C . GLY A 1 195 ? -9.178 18.059 16.979 1.00 88.19 195 GLY A C 1
ATOM 1556 O O . GLY A 1 195 ? -8.660 17.058 17.481 1.00 88.19 195 GLY A O 1
ATOM 1557 N N . ASN A 1 196 ? -10.368 18.061 16.371 1.00 88.94 196 ASN A N 1
ATOM 1558 C CA . ASN A 1 196 ? -11.268 16.910 16.266 1.00 88.94 196 ASN A CA 1
ATOM 1559 C C . ASN A 1 196 ? -11.260 16.305 14.859 1.00 88.94 196 ASN A C 1
ATOM 1561 O O . ASN A 1 196 ? -11.160 17.017 13.860 1.00 88.94 196 ASN A O 1
ATOM 1565 N N . CYS A 1 197 ? -11.387 14.984 14.780 1.00 88.25 197 CYS A N 1
ATOM 1566 C CA . CYS A 1 197 ? -11.570 14.260 13.527 1.00 88.25 197 CYS A CA 1
ATOM 1567 C C . CYS A 1 197 ? -12.952 14.520 12.925 1.00 88.25 197 CYS A C 1
ATOM 1569 O O . CYS A 1 197 ? -13.955 14.311 13.602 1.00 88.25 197 CYS A O 1
ATOM 1571 N N . TYR A 1 198 ? -13.008 14.843 11.631 1.00 86.06 198 TYR A N 1
ATOM 1572 C CA . TYR A 1 198 ? -14.273 14.986 10.906 1.00 86.06 198 TYR A CA 1
ATOM 1573 C C . TYR A 1 198 ? -15.137 13.707 10.912 1.00 86.06 198 TYR A C 1
ATOM 1575 O O . TYR A 1 198 ? -16.357 13.792 10.970 1.00 86.06 198 TYR A O 1
ATOM 1583 N N . LEU A 1 199 ? -14.519 12.517 10.875 1.00 87.00 199 LEU A N 1
ATOM 1584 C CA . LEU A 1 199 ? -15.246 11.243 10.754 1.00 87.00 199 LEU A CA 1
ATOM 1585 C C . LEU A 1 199 ? -15.657 10.630 12.095 1.00 87.00 199 LEU A C 1
ATOM 1587 O O . LEU A 1 199 ? -16.767 10.130 12.216 1.00 87.00 199 LEU A O 1
ATOM 1591 N N . CYS A 1 200 ? -14.764 10.629 13.088 1.00 89.00 200 CYS A N 1
ATOM 1592 C CA . CYS A 1 200 ? -15.031 9.984 14.379 1.00 89.00 200 CYS A CA 1
ATOM 1593 C C . CYS A 1 200 ? -15.273 10.962 15.533 1.00 89.00 200 CYS A C 1
ATOM 1595 O O . CYS A 1 200 ? -15.553 10.523 16.642 1.00 89.00 200 CYS A O 1
ATOM 1597 N N . GLY A 1 201 ? -15.103 12.270 15.323 1.00 88.69 201 GLY A N 1
ATOM 1598 C CA . GLY A 1 201 ? -15.226 13.284 16.374 1.00 88.69 201 GLY A CA 1
ATOM 1599 C C . GLY A 1 201 ? -14.115 13.270 17.432 1.00 88.69 201 GLY A C 1
ATOM 1600 O O . GLY A 1 201 ? -14.038 14.199 18.229 1.00 88.69 201 GLY A O 1
ATOM 1601 N N . GLU A 1 202 ? -13.234 12.263 17.452 1.00 89.62 202 GLU A N 1
ATOM 1602 C CA . GLU A 1 202 ? -12.175 12.157 18.460 1.00 89.62 202 GLU A CA 1
ATOM 1603 C C . GLU A 1 202 ? -11.083 13.222 18.290 1.00 89.62 202 GLU A C 1
ATOM 1605 O O . GLU A 1 202 ? -10.694 13.587 17.173 1.00 89.62 202 GLU A O 1
ATOM 1610 N N . ASN A 1 203 ? -10.515 13.629 19.425 1.00 89.38 203 ASN A N 1
ATOM 1611 C CA . ASN A 1 203 ? -9.309 14.442 19.491 1.00 89.38 203 ASN A CA 1
ATOM 1612 C C . ASN A 1 203 ? -8.115 13.716 18.853 1.00 89.38 203 ASN A C 1
ATOM 1614 O O . ASN A 1 203 ? -7.872 12.537 19.119 1.00 89.38 203 ASN A O 1
ATOM 1618 N N . SER A 1 204 ? -7.323 14.432 18.053 1.00 88.62 204 SER A N 1
ATOM 1619 C CA . SER A 1 204 ? -6.085 13.896 17.478 1.00 88.62 204 SER A CA 1
ATOM 1620 C C . SER A 1 204 ? -4.970 14.939 17.440 1.00 88.62 204 SER A C 1
ATOM 1622 O O . SER A 1 204 ? -5.198 16.139 17.287 1.00 88.62 204 SER A O 1
ATOM 1624 N N . SER A 1 205 ? -3.729 14.473 17.553 1.00 87.62 205 SER A N 1
ATOM 1625 C CA . SER A 1 205 ? -2.509 15.265 17.339 1.00 87.62 205 SER A CA 1
ATOM 1626 C C . SER A 1 205 ? -2.030 15.228 15.880 1.00 87.62 205 SER A C 1
ATOM 1628 O O . SER A 1 205 ? -1.240 16.075 15.447 1.00 87.62 205 SER A O 1
ATOM 1630 N N . HIS A 1 206 ? -2.525 14.256 15.108 1.00 89.31 206 HIS A N 1
ATOM 1631 C CA . HIS A 1 206 ? -2.134 13.996 13.727 1.00 89.31 206 HIS A CA 1
ATOM 1632 C C . HIS A 1 206 ? -3.361 13.906 12.828 1.00 89.31 206 HIS A C 1
ATOM 1634 O O . HIS A 1 206 ? -4.316 13.174 13.112 1.00 89.31 206 HIS A O 1
ATOM 1640 N N . PHE A 1 207 ? -3.304 14.662 11.738 1.00 88.25 207 PHE A N 1
ATOM 1641 C CA . PHE A 1 207 ? -4.371 14.785 10.764 1.00 88.25 207 PHE A CA 1
ATOM 1642 C C . PHE A 1 207 ? -3.833 14.562 9.363 1.00 88.25 207 PHE A C 1
ATOM 1644 O O . PHE A 1 207 ? -2.739 15.024 9.038 1.00 88.25 207 PHE A O 1
ATOM 1651 N N . GLU A 1 208 ? -4.640 13.908 8.544 1.00 86.75 208 GLU A N 1
ATOM 1652 C CA . GLU A 1 208 ? -4.426 13.779 7.111 1.00 86.75 208 GLU A CA 1
ATOM 1653 C C . GLU A 1 208 ? -5.583 14.458 6.374 1.00 86.75 208 GLU A C 1
ATOM 1655 O O . GLU A 1 208 ? -6.718 14.506 6.864 1.00 86.75 208 GLU A O 1
ATOM 1660 N N . GLU A 1 209 ? -5.294 14.999 5.193 1.00 83.62 209 GLU A N 1
ATOM 1661 C CA . GLU A 1 209 ? -6.351 15.363 4.254 1.00 83.62 209 GLU A CA 1
ATOM 1662 C C . GLU A 1 209 ? -7.065 14.088 3.801 1.00 83.62 209 GLU A C 1
ATOM 1664 O O . GLU A 1 209 ? -6.434 13.052 3.557 1.00 83.62 209 GLU A O 1
ATOM 1669 N N . ILE A 1 210 ? -8.390 14.150 3.693 1.00 79.81 210 ILE A N 1
ATOM 1670 C CA . ILE A 1 210 ? -9.168 13.007 3.223 1.00 79.81 210 ILE A CA 1
ATOM 1671 C C . ILE A 1 210 ? -8.707 12.628 1.808 1.00 79.81 210 ILE A C 1
ATOM 1673 O O . ILE A 1 210 ? -8.578 13.462 0.911 1.00 79.81 210 ILE A O 1
ATOM 1677 N N . SER A 1 211 ? -8.462 11.333 1.618 1.00 79.69 211 SER A N 1
ATOM 1678 C CA . SER A 1 211 ? -8.001 10.752 0.358 1.00 79.69 211 SER A CA 1
ATOM 1679 C C . SER A 1 211 ? -9.003 9.729 -0.181 1.00 79.69 211 SER A C 1
ATOM 1681 O O . SER A 1 211 ? -9.892 9.285 0.543 1.00 79.69 211 SER A O 1
ATOM 1683 N N . GLN A 1 212 ? -8.795 9.268 -1.419 1.00 82.19 212 GLN A N 1
ATOM 1684 C CA . GLN A 1 212 ? -9.588 8.188 -2.033 1.00 82.19 212 GLN A CA 1
ATOM 1685 C C . GLN A 1 212 ? -9.584 6.882 -1.222 1.00 82.19 212 GLN A C 1
ATOM 1687 O O . GLN A 1 212 ? -10.515 6.096 -1.319 1.00 82.19 212 GLN A O 1
ATOM 1692 N N . THR A 1 213 ? -8.553 6.651 -0.400 1.00 86.62 213 THR A N 1
ATOM 1693 C CA . THR A 1 213 ? -8.508 5.479 0.493 1.00 86.62 213 THR A CA 1
ATOM 1694 C C . THR A 1 213 ? -9.318 5.678 1.770 1.00 86.62 213 THR A C 1
ATOM 1696 O O . THR A 1 213 ? -9.707 4.715 2.412 1.00 86.62 213 THR A O 1
ATOM 1699 N N . THR A 1 214 ? -9.586 6.923 2.154 1.00 83.75 214 THR A N 1
ATOM 1700 C CA . THR A 1 214 ? -10.283 7.254 3.400 1.00 83.75 214 THR A CA 1
ATOM 1701 C C . THR A 1 214 ? -11.801 7.220 3.227 1.00 83.75 214 THR A C 1
ATOM 1703 O O . THR A 1 214 ? -12.505 6.884 4.175 1.00 83.75 214 THR A O 1
ATOM 1706 N N . PHE A 1 215 ? -12.311 7.571 2.041 1.00 76.69 215 PHE A N 1
ATOM 1707 C CA . PHE A 1 215 ? -13.741 7.792 1.820 1.00 76.69 215 PHE A CA 1
ATOM 1708 C C . PHE A 1 215 ? -14.268 7.050 0.578 1.00 76.69 215 PHE A C 1
ATOM 1710 O O . PHE A 1 215 ? -13.574 7.023 -0.442 1.00 76.69 215 PHE A O 1
ATOM 1717 N N . PRO A 1 216 ? -15.497 6.490 0.620 1.00 65.12 216 PRO A N 1
ATOM 1718 C CA . PRO A 1 216 ? -16.030 5.585 -0.404 1.00 65.12 216 PRO A CA 1
ATOM 1719 C C . PRO A 1 216 ? -16.272 6.205 -1.777 1.00 65.12 216 PRO A C 1
ATOM 1721 O O . PRO A 1 216 ? -16.498 5.467 -2.728 1.00 65.12 216 PRO A O 1
ATOM 1724 N N . PHE A 1 217 ? -16.270 7.532 -1.916 1.00 62.78 217 PHE A N 1
ATOM 1725 C CA . PHE A 1 217 ? -16.694 8.157 -3.170 1.00 62.78 217 PHE A CA 1
ATOM 1726 C C . PHE A 1 217 ? -15.715 7.970 -4.331 1.00 62.78 217 PHE A C 1
ATOM 1728 O O . PHE A 1 217 ? -16.022 8.396 -5.439 1.00 62.78 217 PHE A O 1
ATOM 1735 N N . ILE A 1 218 ? -14.541 7.357 -4.118 1.00 61.06 218 ILE A N 1
ATOM 1736 C CA . ILE A 1 218 ? -13.505 7.144 -5.152 1.00 61.06 218 ILE A CA 1
ATOM 1737 C C . ILE A 1 218 ? -13.053 8.480 -5.797 1.00 61.06 218 ILE A C 1
ATOM 1739 O O . ILE A 1 218 ? -12.195 8.536 -6.676 1.00 61.06 218 ILE A O 1
ATOM 1743 N N . THR A 1 219 ? -13.546 9.618 -5.314 1.00 59.22 219 THR A N 1
ATOM 1744 C CA . THR A 1 219 ? -13.165 10.928 -5.804 1.00 59.22 219 THR A CA 1
ATOM 1745 C C . THR A 1 219 ? -11.871 11.363 -5.135 1.00 59.22 219 THR A C 1
ATOM 1747 O O . THR A 1 219 ? -11.693 11.188 -3.929 1.00 59.22 219 THR A O 1
ATOM 1750 N N . GLY A 1 220 ? -10.958 11.948 -5.911 1.00 59.03 220 GLY A N 1
ATOM 1751 C CA . GLY A 1 220 ? -9.784 12.628 -5.363 1.00 59.03 220 GLY A CA 1
ATOM 1752 C C . GLY A 1 220 ? -10.163 13.771 -4.415 1.00 59.03 220 GLY A C 1
ATOM 1753 O O . GLY A 1 220 ? -11.339 14.073 -4.212 1.00 59.03 220 GLY A O 1
ATOM 1754 N N . SER A 1 221 ? -9.157 14.464 -3.884 1.00 60.25 221 SER A N 1
ATOM 1755 C CA . SER A 1 221 ? -9.352 15.656 -3.044 1.00 60.25 221 SER A CA 1
ATOM 1756 C C . SER A 1 221 ? -10.274 16.703 -3.688 1.00 60.25 221 SER A C 1
ATOM 1758 O O . SER A 1 221 ? -11.019 17.376 -2.985 1.00 60.25 221 SER A O 1
ATOM 1760 N N . SER A 1 222 ? -10.294 16.786 -5.022 1.00 62.81 222 SER A N 1
ATOM 1761 C CA . SER A 1 222 ? -11.186 17.661 -5.788 1.00 62.81 222 SER A CA 1
ATOM 1762 C C . SER A 1 222 ? -12.669 17.301 -5.682 1.00 62.81 222 SER A C 1
ATOM 1764 O O . SER A 1 222 ? -13.498 18.202 -5.668 1.00 62.81 222 SER A O 1
ATOM 1766 N N . GLY A 1 223 ? -13.034 16.020 -5.580 1.00 65.19 223 GLY A N 1
ATOM 1767 C CA . GLY A 1 223 ? -14.446 15.650 -5.439 1.00 65.19 223 GLY A CA 1
ATOM 1768 C C . GLY A 1 223 ? -14.996 15.947 -4.053 1.00 65.19 223 GLY A C 1
ATOM 1769 O O . GLY A 1 223 ? -16.177 16.232 -3.921 1.00 65.19 223 GLY A O 1
ATOM 1770 N N . LEU A 1 224 ? -14.136 15.981 -3.034 1.00 63.41 224 LEU A N 1
ATOM 1771 C CA . LEU A 1 224 ? -14.526 16.371 -1.679 1.00 63.41 224 LEU A CA 1
ATOM 1772 C C . LEU A 1 224 ? -14.802 17.870 -1.553 1.00 63.41 224 LEU A C 1
ATOM 1774 O O . LEU A 1 224 ? -15.630 18.256 -0.734 1.00 63.41 224 LEU A O 1
ATOM 1778 N N . LEU A 1 225 ? -14.180 18.705 -2.395 1.00 62.12 225 LEU A N 1
ATOM 1779 C CA . LEU A 1 225 ? -14.529 20.127 -2.485 1.00 62.12 225 LEU A CA 1
ATOM 1780 C C . LEU A 1 225 ? -15.997 20.321 -2.892 1.00 62.12 225 LEU A C 1
ATOM 1782 O O . LEU A 1 225 ? -16.621 21.273 -2.440 1.00 62.12 225 LEU A O 1
ATOM 1786 N N . ASN A 1 226 ? -16.569 19.394 -3.671 1.00 58.56 226 ASN A N 1
ATOM 1787 C CA . ASN A 1 226 ? -17.969 19.465 -4.101 1.00 58.56 226 ASN A CA 1
ATOM 1788 C C . ASN A 1 226 ? -18.968 19.104 -2.990 1.00 58.56 226 ASN A C 1
ATOM 1790 O O . ASN A 1 226 ? -20.134 19.470 -3.086 1.00 58.56 226 ASN A O 1
ATOM 1794 N N . PHE A 1 227 ? -18.530 18.398 -1.943 1.00 61.56 227 PHE A N 1
ATOM 1795 C CA . PHE A 1 227 ? -19.371 18.045 -0.791 1.00 61.56 227 PHE A CA 1
ATOM 1796 C C . PHE A 1 227 ? -19.200 19.009 0.388 1.00 61.56 227 PHE A C 1
ATOM 1798 O O . PHE A 1 227 ? -19.862 18.852 1.413 1.00 61.56 227 PHE A O 1
ATOM 1805 N N . ASN A 1 228 ? -18.336 20.018 0.251 1.00 63.44 228 ASN A N 1
ATOM 1806 C CA . ASN A 1 228 ? -18.210 21.075 1.239 1.00 63.44 228 ASN A CA 1
ATOM 1807 C C . ASN A 1 228 ? -19.211 22.188 0.908 1.00 63.44 228 ASN A C 1
ATOM 1809 O O . ASN A 1 228 ? -18.967 23.023 0.037 1.00 63.44 228 ASN A O 1
ATOM 1813 N N . THR A 1 229 ? -20.338 22.200 1.621 1.00 55.94 229 THR A N 1
ATOM 1814 C CA . THR A 1 229 ? -21.446 23.154 1.435 1.00 55.94 229 THR A CA 1
ATOM 1815 C C . THR A 1 229 ? -21.037 24.625 1.559 1.00 55.94 229 THR A C 1
ATOM 1817 O O . THR A 1 229 ? -21.791 25.490 1.124 1.00 55.94 229 THR A O 1
ATOM 1820 N N . MET A 1 230 ? -19.850 24.922 2.103 1.00 63.00 230 MET A N 1
ATOM 1821 C CA . MET A 1 230 ? -19.350 26.284 2.319 1.00 63.00 230 MET A CA 1
ATOM 1822 C C . MET A 1 230 ? -18.112 26.638 1.479 1.00 63.00 230 MET A C 1
ATOM 1824 O O . MET A 1 230 ? -17.457 27.639 1.771 1.00 63.00 230 MET A O 1
ATOM 1828 N N . CYS A 1 231 ? -17.741 25.830 0.474 1.00 59.94 231 CYS A N 1
ATOM 1829 C CA . CYS A 1 231 ? -16.504 26.017 -0.309 1.00 59.94 231 CYS A CA 1
ATOM 1830 C C . CYS A 1 231 ? -15.236 26.129 0.572 1.00 59.94 231 CYS A C 1
ATOM 1832 O O . CYS A 1 231 ? -14.263 26.795 0.212 1.00 59.94 231 CYS A O 1
ATOM 1834 N N . GLY A 1 232 ? -15.260 25.509 1.756 1.00 65.31 232 GLY A N 1
ATOM 1835 C CA . GLY A 1 232 ? -14.158 25.530 2.712 1.00 65.31 232 GLY A CA 1
ATOM 1836 C C . GLY A 1 232 ? -12.984 24.641 2.296 1.00 65.31 232 GLY A C 1
ATOM 1837 O O . GLY A 1 232 ? -13.042 23.887 1.323 1.00 65.31 232 GLY A O 1
ATOM 1838 N N . LYS A 1 233 ? -11.895 24.701 3.074 1.00 66.44 233 LYS A N 1
ATOM 1839 C CA . LYS A 1 233 ? -10.773 23.762 2.910 1.00 66.44 233 LYS A CA 1
ATOM 1840 C C . LYS A 1 233 ? -11.263 22.316 3.108 1.00 66.44 233 LYS A C 1
ATOM 1842 O O . LYS A 1 233 ? -12.198 22.113 3.884 1.00 66.44 233 LYS A O 1
ATOM 1847 N N . PRO A 1 234 ? -10.639 21.319 2.449 1.00 67.94 234 PRO A N 1
ATOM 1848 C CA . PRO A 1 234 ? -10.970 19.918 2.666 1.00 67.94 234 PRO A CA 1
ATOM 1849 C C . PRO A 1 234 ? -10.929 19.558 4.150 1.00 67.94 234 PRO A C 1
ATOM 1851 O O . PRO A 1 234 ? -10.015 19.961 4.876 1.00 67.94 234 PRO A O 1
ATOM 1854 N N . GLU A 1 235 ? -11.923 18.790 4.580 1.00 77.50 235 GLU A N 1
ATOM 1855 C CA . GLU A 1 235 ? -11.995 18.300 5.949 1.00 77.50 235 GLU A CA 1
ATOM 1856 C C . GLU A 1 235 ? -10.796 17.406 6.275 1.00 77.50 235 GLU A C 1
ATOM 1858 O O . GLU A 1 235 ? -10.227 16.724 5.414 1.00 77.50 235 GLU A O 1
ATOM 1863 N N . ARG A 1 236 ? -10.389 17.434 7.544 1.00 85.06 236 ARG A N 1
ATOM 1864 C CA . ARG A 1 236 ? -9.231 16.686 8.042 1.00 85.06 236 ARG A CA 1
ATOM 1865 C C . ARG A 1 236 ? -9.689 15.522 8.903 1.00 85.06 236 ARG A C 1
ATOM 1867 O O . ARG A 1 236 ? -10.589 15.645 9.732 1.00 85.06 236 ARG A O 1
ATOM 1874 N N . VAL A 1 237 ? -9.019 14.388 8.748 1.00 88.50 237 VAL A N 1
ATOM 1875 C CA . VAL A 1 237 ? -9.327 13.165 9.496 1.00 88.50 237 VAL A CA 1
ATOM 1876 C C . VAL A 1 237 ? -8.154 12.749 10.358 1.00 88.50 237 VAL A C 1
ATOM 1878 O O . VAL A 1 237 ? -7.000 12.982 10.002 1.00 88.50 237 VAL A O 1
ATOM 1881 N N . CYS A 1 238 ? -8.436 12.135 11.507 1.00 91.31 238 CYS A N 1
ATOM 1882 C CA . CYS A 1 238 ? -7.382 11.567 12.332 1.00 91.31 238 CYS A CA 1
ATOM 1883 C C . CYS A 1 238 ? -6.690 10.418 11.593 1.00 91.31 238 CYS A C 1
ATOM 1885 O O . CYS A 1 238 ? -7.289 9.732 10.756 1.00 91.31 238 CYS A O 1
ATOM 1887 N N . TRP A 1 239 ? -5.432 10.179 11.956 1.00 91.94 239 TRP A N 1
ATOM 1888 C CA . TRP A 1 239 ? -4.623 9.122 11.356 1.00 91.94 239 TRP A CA 1
ATOM 1889 C C . TRP A 1 239 ? -5.291 7.739 11.451 1.00 91.94 239 TRP A C 1
ATOM 1891 O O . TRP A 1 239 ? -5.204 6.970 10.504 1.00 91.94 239 TRP A O 1
ATOM 1901 N N . LYS A 1 240 ? -6.039 7.443 12.531 1.00 93.94 240 LYS A N 1
ATOM 1902 C CA . LYS A 1 240 ? -6.764 6.167 12.693 1.00 93.94 240 LYS A CA 1
ATOM 1903 C C . LYS A 1 240 ? -7.815 5.961 11.603 1.00 93.94 240 LYS A C 1
ATOM 1905 O O . LYS A 1 240 ? -7.835 4.907 10.978 1.00 93.94 240 LYS A O 1
ATOM 1910 N N . CYS A 1 241 ? -8.650 6.969 11.337 1.00 92.19 241 CYS A N 1
ATOM 1911 C CA . CYS A 1 241 ? -9.672 6.896 10.287 1.00 92.19 241 CYS A CA 1
ATOM 1912 C C . CYS A 1 241 ? -9.038 6.822 8.890 1.00 92.19 241 CYS A C 1
ATOM 1914 O O . CYS A 1 241 ? -9.459 6.027 8.051 1.00 92.19 241 CYS A O 1
ATOM 1916 N N . ALA A 1 242 ? -7.989 7.616 8.649 1.00 91.81 242 ALA A N 1
ATOM 1917 C CA . ALA A 1 242 ? -7.233 7.565 7.399 1.00 91.81 242 ALA A CA 1
ATOM 1918 C C . ALA A 1 242 ? -6.544 6.208 7.185 1.00 91.81 242 ALA A C 1
ATOM 1920 O O . ALA A 1 242 ? -6.403 5.751 6.047 1.00 91.81 242 ALA A O 1
ATOM 1921 N N . PHE A 1 243 ? -6.115 5.566 8.270 1.00 94.62 243 PHE A N 1
ATOM 1922 C CA . PHE A 1 243 ? -5.457 4.272 8.253 1.00 94.62 243 PHE A CA 1
ATOM 1923 C C . PHE A 1 243 ? -6.435 3.136 7.961 1.00 94.62 243 PHE A C 1
ATOM 1925 O O . PHE A 1 243 ? -6.219 2.406 6.996 1.00 94.62 243 PHE A O 1
ATOM 1932 N N . ILE A 1 244 ? -7.534 3.020 8.717 1.00 95.31 244 ILE A N 1
ATOM 1933 C CA . ILE A 1 244 ? -8.494 1.914 8.550 1.00 95.31 244 ILE A CA 1
ATOM 1934 C C . ILE A 1 244 ? -9.132 1.906 7.159 1.00 95.31 244 ILE A C 1
ATOM 1936 O O . ILE A 1 244 ? -9.341 0.836 6.602 1.00 95.31 244 ILE A O 1
ATOM 1940 N N . GLY A 1 245 ? -9.352 3.071 6.535 1.00 93.56 245 GLY A N 1
ATOM 1941 C CA . GLY A 1 245 ? -9.882 3.137 5.167 1.00 93.56 245 GLY A CA 1
ATOM 1942 C C . GLY A 1 245 ? -9.020 2.390 4.133 1.00 93.56 245 GLY A C 1
ATOM 1943 O O . GLY A 1 245 ? -9.536 1.851 3.156 1.00 93.56 245 GLY A O 1
ATOM 1944 N N . LYS A 1 246 ? -7.709 2.253 4.375 1.00 94.62 246 LYS A N 1
ATOM 1945 C CA . LYS A 1 246 ? -6.800 1.496 3.494 1.00 94.62 246 LYS A CA 1
ATOM 1946 C C . LYS A 1 246 ? -7.030 -0.016 3.562 1.00 94.62 246 LYS A C 1
ATOM 1948 O O . LYS A 1 246 ? -6.615 -0.723 2.656 1.00 94.62 246 LYS A O 1
ATOM 1953 N N . PHE A 1 247 ? -7.699 -0.518 4.597 1.00 96.19 247 PHE A N 1
ATOM 1954 C CA . PHE A 1 247 ? -7.964 -1.946 4.791 1.00 96.19 247 PHE A CA 1
ATOM 1955 C C . PHE A 1 247 ? -9.289 -2.411 4.177 1.00 96.19 247 PHE A C 1
ATOM 1957 O O . PHE A 1 247 ? -9.597 -3.598 4.213 1.00 96.19 247 PHE A O 1
ATOM 1964 N N . VAL A 1 248 ? -10.056 -1.515 3.555 1.00 94.69 248 VAL A N 1
ATOM 1965 C CA . VAL A 1 248 ? -11.290 -1.868 2.832 1.00 94.69 248 VAL A CA 1
ATOM 1966 C C . VAL A 1 248 ? -11.102 -2.971 1.773 1.00 94.69 248 VAL A C 1
ATOM 1968 O O . VAL A 1 248 ? -11.986 -3.816 1.649 1.00 94.69 248 VAL A O 1
ATOM 1971 N N . PRO A 1 249 ? -9.976 -3.058 1.032 1.00 94.62 249 PRO A N 1
ATOM 1972 C CA . PRO A 1 249 ? -9.774 -4.132 0.059 1.00 94.62 249 PRO A CA 1
ATOM 1973 C C . PRO A 1 249 ? -9.769 -5.551 0.641 1.00 94.62 249 PRO A C 1
ATOM 1975 O O . PRO A 1 249 ? -9.887 -6.495 -0.130 1.00 94.62 249 PRO A O 1
ATOM 1978 N N . VAL A 1 250 ? -9.619 -5.716 1.962 1.00 95.88 250 VAL A N 1
ATOM 1979 C CA . VAL A 1 250 ? -9.531 -7.038 2.604 1.00 95.88 250 VAL A CA 1
ATOM 1980 C C . VAL A 1 250 ? -10.825 -7.837 2.473 1.00 95.88 250 VAL A C 1
ATOM 1982 O O . VAL A 1 250 ? -10.787 -9.057 2.360 1.00 95.88 250 VAL A O 1
ATOM 1985 N N . ASN A 1 251 ? -11.963 -7.153 2.498 1.00 94.06 251 ASN A N 1
ATOM 1986 C CA . ASN A 1 251 ? -13.295 -7.757 2.526 1.00 94.06 251 ASN A CA 1
ATOM 1987 C C . ASN A 1 251 ? -14.274 -7.107 1.539 1.00 94.06 251 ASN A C 1
ATOM 1989 O O . ASN A 1 251 ? -15.368 -7.625 1.327 1.00 94.06 251 ASN A O 1
ATOM 1993 N N . GLY A 1 252 ? -13.902 -5.979 0.937 1.00 91.69 252 GLY A N 1
ATOM 1994 C CA . GLY A 1 252 ? -14.701 -5.334 -0.086 1.00 91.69 252 GLY A CA 1
ATOM 1995 C C . GLY A 1 252 ? -14.443 -5.923 -1.474 1.00 91.69 252 GLY A C 1
ATOM 1996 O O . GLY A 1 252 ? -13.297 -6.124 -1.884 1.00 91.69 252 GLY A O 1
ATOM 1997 N N . PHE A 1 253 ? -15.511 -6.125 -2.242 1.00 90.06 253 PHE A N 1
ATOM 1998 C CA . PHE A 1 253 ? -15.436 -6.565 -3.636 1.00 90.06 253 PHE A CA 1
ATOM 1999 C C . PHE A 1 253 ? -16.289 -5.686 -4.551 1.00 90.06 253 PHE A C 1
ATOM 2001 O O . PHE A 1 253 ? -17.203 -4.997 -4.104 1.00 90.06 253 PHE A O 1
ATOM 2008 N N . TYR A 1 254 ? -15.981 -5.685 -5.847 1.00 91.00 254 TYR A N 1
ATOM 2009 C CA . TYR A 1 254 ? -16.739 -4.915 -6.827 1.00 91.00 254 TYR A CA 1
ATOM 2010 C C . TYR A 1 254 ? -16.964 -5.698 -8.115 1.00 91.00 254 TYR A C 1
ATOM 2012 O O . TYR A 1 254 ? -16.210 -6.617 -8.439 1.00 91.00 254 TYR A O 1
ATOM 2020 N N . ILE A 1 255 ? -17.991 -5.295 -8.858 1.00 91.38 255 ILE A N 1
ATOM 2021 C CA . ILE A 1 255 ? -18.320 -5.797 -10.190 1.00 91.38 255 ILE A CA 1
ATOM 2022 C C . ILE A 1 255 ? -18.584 -4.590 -11.092 1.00 91.38 255 ILE A C 1
ATOM 2024 O O . ILE A 1 255 ? -19.209 -3.614 -10.674 1.00 91.38 255 ILE A O 1
ATOM 2028 N N . MET A 1 256 ? -18.100 -4.654 -12.330 1.00 89.88 256 MET A N 1
ATOM 2029 C CA . MET A 1 256 ? -18.424 -3.679 -13.370 1.00 89.88 256 MET A CA 1
ATOM 2030 C C . MET A 1 256 ? -19.442 -4.275 -14.337 1.00 89.88 256 MET A C 1
ATOM 2032 O O . MET A 1 256 ? -19.246 -5.390 -14.823 1.00 89.88 256 MET A O 1
ATOM 2036 N N . GLN A 1 257 ? -20.502 -3.527 -14.636 1.00 92.94 257 GLN A N 1
ATOM 2037 C CA . GLN A 1 257 ? -21.497 -3.899 -15.641 1.00 92.94 257 GLN A CA 1
ATOM 2038 C C . GLN A 1 257 ? -21.800 -2.685 -16.524 1.00 92.94 257 GLN A C 1
ATOM 2040 O O . GLN A 1 257 ? -22.465 -1.739 -16.097 1.00 92.94 257 GLN A O 1
ATOM 2045 N N . GLY A 1 258 ? -21.288 -2.713 -17.758 1.00 91.94 258 GLY A N 1
ATOM 2046 C CA . GLY A 1 258 ? -21.255 -1.524 -18.613 1.00 91.94 258 GLY A CA 1
ATOM 2047 C C . GLY A 1 258 ? -20.445 -0.413 -17.942 1.00 91.94 258 GLY A C 1
ATOM 2048 O O . GLY A 1 258 ? -19.336 -0.660 -17.472 1.00 91.94 258 GLY A O 1
ATOM 2049 N N . ASP A 1 259 ? -21.040 0.774 -17.840 1.00 90.69 259 ASP A N 1
ATOM 2050 C CA . ASP A 1 259 ? -20.431 1.948 -17.201 1.00 90.69 259 ASP A CA 1
ATOM 2051 C C . ASP A 1 259 ? -20.677 2.019 -15.681 1.00 90.69 259 ASP A C 1
ATOM 2053 O O . ASP A 1 259 ? -20.220 2.947 -15.014 1.00 90.69 259 ASP A O 1
ATOM 2057 N N . ASN A 1 260 ? -21.392 1.044 -15.111 1.00 89.25 260 ASN A N 1
ATOM 2058 C CA . ASN A 1 260 ? -21.736 1.032 -13.692 1.00 89.25 260 ASN A CA 1
ATOM 2059 C C . ASN A 1 260 ? -20.727 0.226 -12.868 1.00 89.25 260 ASN A C 1
ATOM 2061 O O . ASN A 1 260 ? -20.321 -0.875 -13.253 1.00 89.25 260 ASN A O 1
ATOM 2065 N N . ILE A 1 261 ? -20.383 0.754 -11.689 1.00 88.06 261 ILE A N 1
ATOM 2066 C CA . ILE A 1 261 ? -19.571 0.075 -10.674 1.00 88.06 261 ILE A CA 1
ATOM 2067 C C . ILE A 1 261 ? -20.472 -0.267 -9.488 1.00 88.06 261 ILE A C 1
ATOM 2069 O O . ILE A 1 261 ? -21.017 0.622 -8.837 1.00 88.06 261 ILE A O 1
ATOM 2073 N N . PHE A 1 262 ? -20.582 -1.556 -9.178 1.00 90.00 262 PHE A N 1
ATOM 2074 C CA . PHE A 1 262 ? -21.263 -2.059 -7.989 1.00 90.00 262 PHE A CA 1
ATOM 2075 C C . PHE A 1 262 ? -20.208 -2.510 -6.987 1.00 90.00 262 PHE A C 1
ATOM 2077 O O . PHE A 1 262 ? -19.441 -3.423 -7.283 1.00 90.00 262 PHE A O 1
ATOM 2084 N N . ALA A 1 263 ? -20.146 -1.866 -5.822 1.00 89.69 263 ALA A N 1
ATOM 2085 C CA . ALA A 1 263 ? -19.224 -2.218 -4.748 1.00 89.69 263 ALA A CA 1
ATOM 2086 C C . ALA A 1 263 ? -19.997 -2.758 -3.541 1.00 89.69 263 ALA A C 1
ATOM 2088 O O . ALA A 1 263 ? -21.033 -2.213 -3.161 1.00 89.69 263 ALA A O 1
ATOM 2089 N N . PHE A 1 264 ? -19.478 -3.824 -2.945 1.00 91.00 264 PHE A N 1
ATOM 2090 C CA . PHE A 1 264 ? -20.120 -4.583 -1.885 1.00 91.00 264 PHE A CA 1
ATOM 2091 C C . PHE A 1 264 ? -19.188 -4.660 -0.681 1.00 91.00 264 PHE A C 1
ATOM 2093 O O . PHE A 1 264 ? -18.005 -4.983 -0.815 1.00 91.00 264 PHE A O 1
ATOM 2100 N N . PHE A 1 265 ? -19.744 -4.378 0.493 1.00 90.69 265 PHE A N 1
ATOM 2101 C CA . PHE A 1 265 ? -19.031 -4.380 1.764 1.00 90.69 265 PHE A CA 1
ATOM 2102 C C . PHE A 1 265 ? -19.878 -5.127 2.792 1.00 90.69 265 PHE A C 1
ATOM 2104 O O . PHE A 1 265 ? -21.071 -4.821 2.905 1.00 90.69 265 PHE A O 1
ATOM 2111 N N . PRO A 1 266 ? -19.312 -6.089 3.540 1.00 87.75 266 PRO A N 1
ATOM 2112 C CA . PRO A 1 266 ? -20.034 -6.700 4.645 1.00 87.75 266 PRO A CA 1
ATOM 2113 C C . PRO A 1 266 ? -20.356 -5.621 5.680 1.00 87.75 266 PRO A C 1
ATOM 2115 O O . PRO A 1 266 ? -19.504 -4.806 6.036 1.00 87.75 266 PRO A O 1
ATOM 2118 N N . TYR A 1 267 ? -21.597 -5.603 6.157 1.00 90.62 267 TYR A N 1
ATOM 2119 C CA . TYR A 1 267 ? -22.034 -4.635 7.152 1.00 90.62 267 TYR A CA 1
ATOM 2120 C C . TYR A 1 267 ? -23.049 -5.250 8.109 1.00 90.62 267 TYR A C 1
ATOM 2122 O O . TYR A 1 267 ? -23.995 -5.921 7.699 1.00 90.62 267 TYR A O 1
ATOM 2130 N N . SER A 1 268 ? -22.856 -4.987 9.397 1.00 91.50 268 SER A N 1
ATOM 2131 C CA . SER A 1 268 ? -23.780 -5.347 10.465 1.00 91.50 268 SER A CA 1
ATOM 2132 C C . SER A 1 268 ? -23.680 -4.320 11.595 1.00 91.50 268 SER A C 1
ATOM 2134 O O . SER A 1 268 ? -22.662 -3.651 11.789 1.00 91.50 268 SER A O 1
ATOM 2136 N N . VAL A 1 269 ? -24.762 -4.187 12.365 1.00 90.06 269 VAL A N 1
ATOM 2137 C CA . VAL A 1 269 ? -24.759 -3.376 13.590 1.00 90.06 269 VAL A CA 1
ATOM 2138 C C . VAL A 1 269 ? -23.812 -3.985 14.628 1.00 90.06 269 VAL A C 1
ATOM 2140 O O . VAL A 1 269 ? -23.071 -3.243 15.267 1.00 90.06 269 VAL A O 1
ATOM 2143 N N . SER A 1 270 ? -23.778 -5.316 14.733 1.00 92.06 270 SER A N 1
ATOM 2144 C CA . SER A 1 270 ? -22.788 -6.028 15.545 1.00 92.06 270 SER A CA 1
ATOM 2145 C C . SER A 1 270 ? -21.491 -6.183 14.761 1.00 92.06 270 SER A C 1
ATOM 2147 O O . SER A 1 270 ? -21.505 -6.754 13.666 1.00 92.06 270 SER A O 1
ATOM 2149 N N . PHE A 1 271 ? -20.396 -5.672 15.323 1.00 91.69 271 PHE A N 1
ATOM 2150 C CA . PHE A 1 271 ? -19.061 -5.798 14.740 1.00 91.69 271 PHE A CA 1
ATOM 2151 C C . PHE A 1 271 ? -18.545 -7.229 14.852 1.00 91.69 271 PHE A C 1
ATOM 2153 O O . PHE A 1 271 ? -17.894 -7.720 13.936 1.00 91.69 271 PHE A O 1
ATOM 2160 N N . GLU A 1 272 ? -18.883 -7.908 15.949 1.00 90.75 272 GLU A N 1
ATOM 2161 C CA . GLU A 1 272 ? -18.498 -9.301 16.176 1.00 90.75 272 GLU A CA 1
ATOM 2162 C C . GLU A 1 272 ? -19.039 -10.194 15.059 1.00 90.75 272 GLU A C 1
ATOM 2164 O O . GLU A 1 272 ? -18.270 -10.909 14.424 1.00 90.75 272 GLU A O 1
ATOM 2169 N N . LYS A 1 273 ? -20.319 -10.033 14.699 1.00 90.06 273 LYS A N 1
ATOM 2170 C CA . LYS A 1 273 ? -20.924 -10.765 13.575 1.00 90.06 273 LYS A CA 1
ATOM 2171 C C . LYS A 1 273 ? -20.282 -10.474 12.221 1.00 90.06 273 LYS A C 1
ATOM 2173 O O . LYS A 1 273 ? -20.391 -11.292 11.317 1.00 90.06 273 LYS A O 1
ATOM 2178 N N . MET A 1 274 ? -19.643 -9.315 12.043 1.00 90.25 274 MET A N 1
ATOM 2179 C CA . MET A 1 274 ? -18.950 -9.015 10.787 1.00 90.25 274 MET A CA 1
ATOM 2180 C C . MET A 1 274 ? -17.669 -9.850 10.614 1.00 90.25 274 MET A C 1
ATOM 2182 O O . MET A 1 274 ? -17.188 -9.962 9.493 1.00 90.25 274 MET A O 1
ATOM 2186 N N . LEU A 1 275 ? -17.115 -10.427 11.688 1.00 84.75 275 LEU A N 1
ATOM 2187 C CA . LEU A 1 275 ? -15.922 -11.286 11.636 1.00 84.75 275 LEU A CA 1
ATOM 2188 C C . LEU A 1 275 ? -16.210 -12.746 11.312 1.00 84.75 275 LEU A C 1
ATOM 2190 O O . LEU A 1 275 ? -15.264 -13.473 11.012 1.00 84.75 275 LEU A O 1
ATOM 2194 N N . ASP A 1 276 ? -17.466 -13.165 11.433 1.00 82.19 276 ASP A N 1
ATOM 2195 C CA . ASP A 1 276 ? -17.897 -14.532 11.138 1.00 82.19 276 ASP A CA 1
ATOM 2196 C C . ASP A 1 276 ? -18.063 -14.773 9.624 1.00 82.19 276 ASP A C 1
ATOM 2198 O O . ASP A 1 276 ? -18.335 -15.899 9.209 1.00 82.19 276 ASP A O 1
ATOM 2202 N N . VAL A 1 277 ? -17.932 -13.712 8.816 1.00 61.84 277 VAL A N 1
ATOM 2203 C CA . VAL A 1 277 ? -18.109 -13.696 7.354 1.00 61.84 277 VAL A CA 1
ATOM 2204 C C . VAL A 1 277 ? -16.795 -13.953 6.628 1.00 61.84 277 VAL A C 1
ATOM 2206 O O . VAL A 1 277 ? -15.776 -13.327 7.002 1.00 61.84 277 VAL A O 1
#

Secondary structure (DSSP, 8-state):
-PPEEEEEE--S-HHHHHHHHHHHHHHHHS--SSEEEEETTEEEEEE-HHHHHHHHHHHHHHHIIIIISB--HHHHH-GGG-EEEEETTTTEEEEEPPPB--THHHHH--PPPEESSEEEEPSEEEEEEEEETTEEEEEEEEEPPGGGGGGHHHHHHHHHHHT----SSEEEESS-EE---------S--S---EE-TTT--EES-EEE--TTTSTT---HHHHHTT-TT--SPPEEEHHHHHHGGGGGGT-EEEEETTEEEEE----SSHHHHT--